Protein AF-A0A969LIZ8-F1 (afdb_monomer)

Structure (mmCIF, N/CA/C/O backbone):
data_AF-A0A969LIZ8-F1
#
_entry.id   AF-A0A969LIZ8-F1
#
loop_
_atom_site.group_PDB
_atom_site.id
_atom_site.type_symbol
_atom_site.label_atom_id
_atom_site.label_alt_id
_atom_site.label_comp_id
_atom_site.label_asym_id
_atom_site.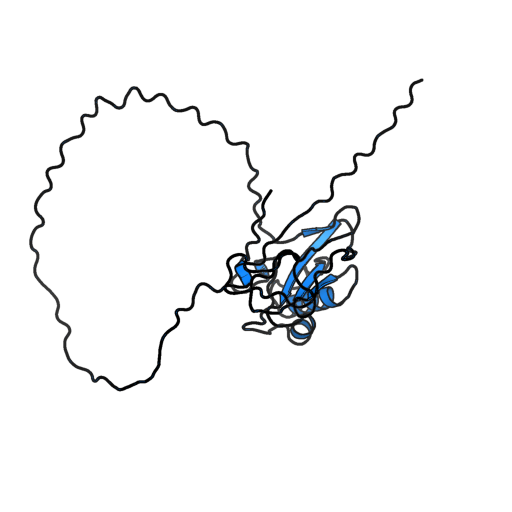label_entity_id
_atom_site.label_seq_id
_atom_site.pdbx_PDB_ins_code
_atom_site.Cartn_x
_atom_site.Cartn_y
_atom_site.Cartn_z
_atom_site.occupancy
_atom_site.B_iso_or_equiv
_atom_site.auth_seq_id
_atom_site.auth_comp_id
_atom_site.auth_asym_id
_atom_site.auth_atom_id
_atom_site.pdbx_PDB_model_num
ATOM 1 N N . MET A 1 1 ? -20.258 18.655 48.867 1.00 41.50 1 MET A N 1
ATOM 2 C CA . MET A 1 1 ? -19.844 17.473 48.078 1.00 41.50 1 MET A CA 1
ATOM 3 C C . MET A 1 1 ? -18.900 17.954 46.984 1.00 41.50 1 MET A C 1
ATOM 5 O O . MET A 1 1 ? -19.272 18.919 46.325 1.00 41.50 1 MET A O 1
ATOM 9 N N . PRO A 1 2 ? -17.702 17.374 46.812 1.00 38.78 2 PRO A N 1
ATOM 10 C CA . PRO A 1 2 ? -16.818 17.709 45.698 1.00 38.78 2 PRO A CA 1
ATOM 11 C C . PRO A 1 2 ? -17.231 16.950 44.425 1.00 38.78 2 PRO A C 1
ATOM 13 O O . PRO A 1 2 ? -17.500 15.752 44.476 1.00 38.78 2 PRO A O 1
ATOM 16 N N . PHE A 1 3 ? -17.259 17.635 43.280 1.00 41.50 3 PHE A N 1
ATOM 17 C CA . PHE A 1 3 ? -17.427 16.995 41.972 1.00 41.50 3 PHE A CA 1
ATOM 18 C C . PHE A 1 3 ? -16.062 16.556 41.431 1.00 41.50 3 PHE A C 1
ATOM 20 O O . PHE A 1 3 ? -15.243 17.398 41.066 1.00 41.50 3 PHE A O 1
ATOM 27 N N . PHE A 1 4 ? -15.835 15.247 41.312 1.00 43.19 4 PHE A N 1
ATOM 28 C CA . PHE A 1 4 ? -14.714 14.727 40.530 1.00 43.19 4 PHE A CA 1
ATOM 29 C C . PHE A 1 4 ? -15.042 14.815 39.036 1.00 43.19 4 PHE A C 1
ATOM 31 O O . PHE A 1 4 ? -15.846 14.039 38.519 1.00 43.19 4 PHE A O 1
ATOM 38 N N . LYS A 1 5 ? -14.386 15.732 38.315 1.00 48.03 5 LYS A N 1
ATOM 39 C CA . LYS A 1 5 ? -14.291 15.627 36.855 1.00 48.03 5 LYS A CA 1
ATOM 40 C C . LYS A 1 5 ? -13.370 14.451 36.527 1.00 48.03 5 LYS A C 1
ATOM 42 O O . LYS A 1 5 ? -12.166 14.552 36.740 1.00 48.03 5 LYS A O 1
ATOM 47 N N . ARG A 1 6 ? -13.909 13.365 35.962 1.00 42.59 6 ARG A N 1
ATOM 48 C CA . ARG A 1 6 ? -13.082 12.423 35.193 1.00 42.59 6 ARG A CA 1
ATOM 49 C C . ARG A 1 6 ? -12.512 13.187 33.998 1.00 42.59 6 ARG A C 1
ATOM 51 O O . ARG A 1 6 ? -13.261 13.537 33.089 1.00 42.59 6 ARG A O 1
ATOM 58 N N . GLN A 1 7 ? -11.206 13.436 33.993 1.00 46.97 7 GLN A N 1
ATOM 59 C CA . GLN A 1 7 ? -10.507 13.663 32.734 1.00 46.97 7 GLN A CA 1
ATOM 60 C C . GLN A 1 7 ? -10.596 12.357 31.941 1.00 46.97 7 GLN A C 1
ATOM 62 O O . GLN A 1 7 ? -10.259 11.296 32.464 1.00 46.97 7 GLN A O 1
ATOM 67 N N . ARG A 1 8 ? -11.071 12.419 30.695 1.00 48.59 8 ARG A N 1
ATOM 68 C CA . ARG A 1 8 ? -10.731 11.375 29.728 1.00 48.59 8 ARG A CA 1
ATOM 69 C C . ARG A 1 8 ? -9.255 11.581 29.405 1.00 48.59 8 ARG A C 1
ATOM 71 O O . ARG A 1 8 ? -8.909 12.638 28.883 1.00 48.59 8 ARG A O 1
ATOM 78 N N . GLN A 1 9 ? -8.405 10.608 29.725 1.00 41.91 9 GLN A N 1
ATOM 79 C CA . GLN A 1 9 ? -7.179 10.448 28.952 1.00 41.91 9 GLN A CA 1
ATOM 80 C C . GLN A 1 9 ? -7.628 10.122 27.529 1.00 41.91 9 GLN A C 1
ATOM 82 O O . GLN A 1 9 ? -8.311 9.124 27.313 1.00 41.91 9 GLN A O 1
ATOM 87 N N . ALA A 1 10 ? -7.329 11.014 26.590 1.00 41.72 10 ALA A N 1
ATOM 88 C CA . ALA A 1 10 ? -7.211 10.602 25.206 1.00 41.72 10 ALA A CA 1
ATOM 89 C C . ALA A 1 10 ? -5.886 9.842 25.115 1.00 41.72 10 ALA A C 1
ATOM 91 O O . ALA A 1 10 ? -4.861 10.360 25.569 1.00 41.72 10 ALA A O 1
ATOM 92 N N . ASN A 1 11 ? -5.914 8.624 24.582 1.00 38.53 11 ASN A N 1
ATOM 93 C CA . ASN A 1 11 ? -4.678 7.960 24.192 1.00 38.53 11 ASN A CA 1
ATOM 94 C C . ASN A 1 11 ? -4.020 8.800 23.079 1.00 38.53 11 ASN A C 1
ATOM 96 O O . ASN A 1 11 ? -4.747 9.382 22.264 1.00 38.53 11 ASN A O 1
ATOM 100 N N . PRO A 1 12 ? -2.681 8.915 23.041 1.00 40.81 12 PRO A N 1
ATOM 101 C CA . PRO A 1 12 ? -2.014 9.516 21.894 1.00 40.81 12 PRO A CA 1
ATOM 102 C C . PRO A 1 12 ? -2.322 8.694 20.628 1.00 40.81 12 PRO A C 1
ATOM 104 O O . PRO A 1 12 ? -2.543 7.484 20.742 1.00 40.81 12 PRO A O 1
ATOM 107 N N . PRO A 1 13 ? -2.333 9.311 19.432 1.00 45.56 13 PRO A N 1
ATOM 108 C CA . PRO A 1 13 ? -2.415 8.553 18.190 1.00 45.56 13 PRO A CA 1
ATOM 109 C C . PRO A 1 13 ? -1.237 7.574 18.114 1.00 45.56 13 PRO A C 1
ATOM 111 O O . PRO A 1 13 ? -0.094 7.942 18.398 1.00 45.56 13 PRO A O 1
ATOM 114 N N . GLN A 1 14 ? -1.520 6.325 17.748 1.00 48.97 14 GLN A N 1
ATOM 115 C CA . GLN A 1 14 ? -0.491 5.317 17.506 1.00 48.97 14 GLN A CA 1
ATOM 116 C C . GLN A 1 14 ? 0.153 5.595 16.146 1.00 48.97 14 GLN A C 1
ATOM 118 O O . GLN A 1 14 ? -0.295 5.100 15.117 1.00 48.97 14 GLN A O 1
ATOM 123 N N . LEU A 1 15 ? 1.187 6.435 16.152 1.00 40.25 15 LEU A N 1
ATOM 124 C CA . LEU A 1 15 ? 2.036 6.663 14.989 1.00 40.25 15 LEU A CA 1
ATOM 125 C C . LEU A 1 15 ? 2.930 5.437 14.782 1.00 40.25 15 LEU A C 1
ATOM 127 O O . LEU A 1 15 ? 3.736 5.108 15.651 1.00 40.25 15 LEU A O 1
ATOM 131 N N . GLN A 1 16 ? 2.800 4.787 13.628 1.00 48.66 16 GLN A N 1
ATOM 132 C CA . GLN A 1 16 ? 3.668 3.692 13.206 1.00 48.66 16 GLN A CA 1
ATOM 133 C C . GLN A 1 16 ? 4.276 4.053 11.850 1.00 48.66 16 GLN A C 1
ATOM 135 O O . GLN A 1 16 ? 3.555 4.285 10.882 1.00 48.66 16 GLN A O 1
ATOM 140 N N . SER A 1 17 ? 5.602 4.162 11.798 1.00 39.66 17 SER A N 1
ATOM 141 C CA . SER A 1 17 ? 6.351 4.524 10.595 1.00 39.66 17 SER A CA 1
ATOM 142 C C . SER A 1 17 ? 6.959 3.290 9.931 1.00 39.66 17 SER A C 1
ATOM 144 O O . SER A 1 17 ? 7.358 2.334 10.595 1.00 39.66 17 SER A O 1
ATOM 146 N N . PHE A 1 18 ? 7.051 3.322 8.603 1.00 45.47 18 PHE A N 1
ATOM 147 C CA . PHE A 1 18 ? 7.620 2.244 7.803 1.00 45.47 18 PHE A CA 1
ATOM 148 C C . PHE A 1 18 ? 8.635 2.821 6.824 1.00 45.47 18 PHE A C 1
ATOM 150 O O . PHE A 1 18 ? 8.398 3.863 6.216 1.00 45.47 18 PHE A O 1
ATOM 157 N N . ILE A 1 19 ? 9.759 2.127 6.674 1.00 45.09 19 ILE A N 1
ATOM 158 C CA . ILE A 1 19 ? 10.809 2.462 5.715 1.00 45.09 19 ILE A CA 1
ATOM 159 C C . ILE A 1 19 ? 10.718 1.449 4.569 1.00 45.09 19 ILE A C 1
ATOM 161 O O . ILE A 1 19 ? 10.842 0.248 4.804 1.00 45.09 19 ILE A O 1
ATOM 165 N N . LEU A 1 20 ? 10.484 1.924 3.342 1.00 48.59 20 LEU A N 1
ATOM 166 C CA . LEU A 1 20 ? 10.287 1.092 2.140 1.00 48.59 20 LEU A CA 1
ATOM 167 C C . LEU A 1 20 ? 11.612 0.685 1.453 1.00 48.59 20 LEU A C 1
ATOM 169 O O . LEU A 1 20 ? 11.621 0.158 0.346 1.00 48.59 20 LEU A O 1
ATOM 173 N N . GLU A 1 21 ? 12.755 0.913 2.092 1.00 43.31 21 GLU A N 1
ATOM 174 C CA . GLU A 1 21 ? 14.085 0.702 1.502 1.00 43.31 21 GLU A CA 1
ATOM 175 C C . GLU A 1 21 ? 14.447 -0.768 1.150 1.00 43.31 21 GLU A C 1
ATOM 177 O O . GLU A 1 21 ? 15.148 -0.954 0.150 1.00 43.31 21 GLU A O 1
ATOM 182 N N . PRO A 1 22 ? 13.950 -1.836 1.827 1.00 36.78 22 PRO A N 1
ATOM 183 C CA . PRO A 1 22 ? 14.270 -3.220 1.441 1.00 36.78 22 PRO A CA 1
ATOM 184 C C . PRO A 1 22 ? 13.676 -3.675 0.100 1.00 36.78 22 PRO A C 1
ATOM 186 O O . PRO A 1 22 ? 14.071 -4.722 -0.407 1.00 36.78 22 PRO A O 1
ATOM 189 N N . ILE A 1 23 ? 12.703 -2.941 -0.452 1.00 41.31 23 ILE A N 1
ATOM 190 C CA . ILE A 1 23 ? 11.984 -3.311 -1.687 1.00 41.31 23 ILE A CA 1
ATOM 191 C C . ILE A 1 23 ? 12.425 -2.504 -2.917 1.00 41.31 23 ILE A C 1
ATOM 193 O O . ILE A 1 23 ? 11.937 -2.756 -4.019 1.00 41.31 23 ILE A O 1
ATOM 197 N N . LEU A 1 24 ? 13.373 -1.568 -2.762 1.00 35.69 24 LEU A N 1
ATOM 198 C CA . LEU A 1 24 ? 13.846 -0.697 -3.848 1.00 35.69 24 LEU A CA 1
ATOM 199 C C . LEU A 1 24 ? 15.311 -0.925 -4.265 1.00 35.69 24 LEU A C 1
ATOM 201 O O . LEU A 1 24 ? 15.684 -0.519 -5.367 1.00 35.69 24 LEU A O 1
ATOM 205 N N . THR A 1 25 ? 16.125 -1.634 -3.470 1.00 35.22 25 THR A N 1
ATOM 206 C CA . THR A 1 25 ? 17.520 -1.965 -3.831 1.00 35.22 25 THR A CA 1
ATOM 207 C C . THR A 1 25 ? 17.823 -3.472 -3.789 1.00 35.22 25 THR A C 1
ATOM 209 O O . THR A 1 25 ? 18.227 -4.005 -2.754 1.00 35.22 25 THR A O 1
ATOM 212 N N . PRO A 1 26 ? 17.737 -4.194 -4.927 1.00 33.72 26 PRO A N 1
ATOM 213 C CA . PRO A 1 26 ? 18.375 -5.501 -5.060 1.00 33.72 26 PRO A CA 1
ATOM 214 C C . PRO A 1 26 ? 19.902 -5.318 -5.090 1.00 33.72 26 PRO A C 1
ATOM 216 O O . PRO A 1 26 ? 20.524 -5.255 -6.151 1.00 33.72 26 PRO A O 1
ATOM 219 N N . SER A 1 27 ? 20.512 -5.224 -3.906 1.00 41.03 27 SER A N 1
ATOM 220 C CA . SER A 1 27 ? 21.967 -5.172 -3.703 1.00 41.03 27 SER A CA 1
ATOM 221 C C . SER A 1 27 ? 22.596 -6.544 -3.988 1.00 41.03 27 SER A C 1
ATOM 223 O O . SER A 1 27 ? 23.066 -7.228 -3.082 1.00 41.03 27 SER A O 1
ATOM 225 N N . GLY A 1 28 ? 22.525 -6.987 -5.247 1.00 36.31 28 GLY A N 1
ATOM 226 C CA . GLY A 1 28 ? 22.715 -8.397 -5.596 1.00 36.31 28 GLY A CA 1
ATOM 227 C C . GLY A 1 28 ? 22.816 -8.727 -7.087 1.00 36.31 28 GLY A C 1
ATOM 228 O O . GLY A 1 28 ? 22.527 -9.858 -7.460 1.00 36.31 28 GLY A O 1
ATOM 229 N N . LEU A 1 29 ? 23.231 -7.789 -7.945 1.00 30.14 29 LEU A N 1
ATOM 230 C CA . LEU A 1 29 ? 23.641 -8.103 -9.320 1.00 30.14 29 LEU A CA 1
ATOM 231 C C . LEU A 1 29 ? 24.872 -7.277 -9.705 1.00 30.14 29 LEU A C 1
ATOM 233 O O . LEU A 1 29 ? 24.838 -6.049 -9.715 1.00 30.14 29 LEU A O 1
ATOM 237 N N . VAL A 1 30 ? 25.976 -7.978 -9.970 1.00 36.00 30 VAL A N 1
ATOM 238 C CA . VAL A 1 30 ? 27.242 -7.392 -10.425 1.00 36.00 30 VAL A CA 1
ATOM 239 C C . VAL A 1 30 ? 27.091 -6.941 -11.875 1.00 36.00 30 VAL A C 1
ATOM 241 O O . VAL A 1 30 ? 26.566 -7.686 -12.700 1.00 36.00 30 VAL A O 1
ATOM 244 N N . ASP A 1 31 ? 27.590 -5.745 -12.180 1.00 40.00 31 ASP A N 1
ATOM 245 C CA . ASP A 1 31 ? 27.681 -5.221 -13.544 1.00 40.00 31 ASP A CA 1
ATOM 246 C C . ASP A 1 31 ? 28.750 -6.015 -14.319 1.00 40.00 31 ASP A C 1
ATOM 248 O O . ASP A 1 31 ? 29.952 -5.765 -14.198 1.00 40.00 31 ASP A O 1
ATOM 252 N N . GLY A 1 32 ? 28.312 -7.066 -15.016 1.00 31.38 32 GLY A N 1
ATOM 253 C CA . GLY A 1 32 ? 29.158 -7.947 -15.819 1.00 31.38 32 GLY A CA 1
ATOM 254 C C . GLY A 1 32 ? 29.424 -7.331 -17.196 1.00 31.38 32 GLY A C 1
ATOM 255 O O . GLY A 1 32 ? 28.475 -7.181 -17.968 1.00 31.38 32 GLY A O 1
ATOM 256 N N . PRO A 1 33 ? 30.673 -6.959 -17.531 1.00 38.53 33 PRO A N 1
ATOM 257 C CA . PRO A 1 33 ? 30.951 -6.244 -18.766 1.00 38.53 33 PRO A CA 1
ATOM 258 C C . PRO A 1 33 ? 31.033 -7.175 -19.983 1.00 38.53 33 PRO A C 1
ATOM 260 O O . PRO A 1 33 ? 31.758 -8.163 -19.964 1.00 38.53 33 PRO A O 1
ATOM 263 N N . ASP A 1 34 ? 30.389 -6.737 -21.066 1.00 42.22 34 ASP A N 1
ATOM 264 C CA . ASP A 1 34 ? 30.788 -6.976 -22.461 1.00 42.22 34 ASP A CA 1
ATOM 265 C C . ASP A 1 34 ? 30.972 -8.450 -22.894 1.00 42.22 34 ASP A C 1
ATOM 267 O O . ASP A 1 34 ? 32.093 -8.942 -23.026 1.00 42.22 34 ASP A O 1
ATOM 271 N N . ASP A 1 35 ? 29.866 -9.122 -23.253 1.00 42.12 35 ASP A N 1
ATOM 272 C CA . ASP A 1 35 ? 29.846 -10.402 -24.002 1.00 42.12 35 ASP A CA 1
ATOM 273 C C . ASP A 1 35 ? 30.326 -10.243 -25.473 1.00 42.12 35 ASP A C 1
ATOM 275 O O . ASP A 1 35 ? 29.767 -10.790 -26.431 1.00 42.12 35 ASP A O 1
ATOM 279 N N . GLY A 1 36 ? 31.405 -9.486 -25.678 1.00 39.19 36 GLY A N 1
ATOM 280 C CA . GLY A 1 36 ? 32.162 -9.385 -26.922 1.00 39.19 36 GLY A CA 1
ATOM 281 C C . GLY A 1 36 ? 33.048 -10.613 -27.137 1.00 39.19 36 GLY A C 1
ATOM 282 O O . GLY A 1 36 ? 34.271 -10.497 -27.145 1.00 39.19 36 GLY A O 1
ATOM 283 N N . ALA A 1 37 ? 32.439 -11.791 -27.285 1.00 46.81 37 ALA A N 1
ATOM 284 C CA . ALA A 1 37 ? 33.139 -13.075 -27.347 1.00 46.81 37 ALA A CA 1
ATOM 285 C C . ALA A 1 37 ? 34.140 -13.200 -28.518 1.00 46.81 37 ALA A C 1
ATOM 287 O O . ALA A 1 37 ? 33.805 -12.921 -29.675 1.00 46.81 37 ALA A O 1
ATOM 288 N N . PRO A 1 38 ? 35.337 -13.743 -28.235 1.00 39.22 38 PRO A N 1
ATOM 289 C CA . PRO A 1 38 ? 35.980 -14.700 -29.132 1.00 39.22 38 PRO A CA 1
ATOM 290 C C . PRO A 1 38 ? 36.335 -16.018 -28.418 1.00 39.22 38 PRO A C 1
ATOM 292 O O . PRO A 1 38 ? 36.562 -16.051 -27.208 1.00 39.22 38 PRO A O 1
ATOM 295 N N . ASP A 1 39 ? 36.414 -17.104 -29.187 1.00 44.72 39 ASP A N 1
ATOM 296 C CA . ASP A 1 39 ? 36.719 -18.450 -28.691 1.00 44.72 39 ASP A CA 1
ATOM 297 C C . ASP A 1 39 ? 38.107 -18.571 -28.029 1.00 44.72 39 ASP A C 1
ATOM 299 O O . ASP A 1 39 ? 39.085 -17.963 -28.473 1.00 44.72 39 ASP A O 1
ATOM 303 N N . LEU A 1 40 ? 38.215 -19.460 -27.033 1.00 38.94 40 LEU A N 1
ATOM 304 C CA . LEU A 1 40 ? 39.481 -20.066 -26.609 1.00 38.94 40 LEU A CA 1
ATOM 305 C C . LEU A 1 40 ? 39.316 -21.589 -26.480 1.00 38.94 40 LEU A C 1
ATOM 307 O O . LEU A 1 40 ? 38.466 -22.078 -25.737 1.00 38.94 40 LEU A O 1
ATOM 311 N N . ASP A 1 41 ? 40.134 -22.320 -27.238 1.00 33.59 41 ASP A N 1
ATOM 312 C CA . ASP A 1 41 ? 40.083 -23.777 -27.395 1.00 33.59 41 ASP A CA 1
ATOM 313 C C . ASP A 1 41 ? 40.513 -24.578 -26.150 1.00 33.59 41 ASP A C 1
ATOM 315 O O . ASP A 1 41 ? 41.245 -24.106 -25.278 1.00 33.59 41 ASP A O 1
ATOM 319 N N . LEU A 1 42 ? 40.120 -25.858 -26.121 1.00 43.06 42 LEU A N 1
ATOM 320 C CA . LEU A 1 42 ? 40.572 -26.830 -25.123 1.00 43.06 42 LEU A CA 1
ATOM 321 C C . LEU A 1 42 ? 42.079 -27.122 -25.230 1.00 43.06 42 LEU A C 1
ATOM 323 O O . LEU A 1 42 ? 42.555 -27.559 -26.280 1.00 43.06 42 LEU A O 1
ATOM 327 N N . ALA A 1 43 ? 42.778 -27.096 -24.092 1.00 32.41 43 ALA A N 1
ATOM 328 C CA . ALA A 1 43 ? 43.982 -27.899 -23.871 1.00 32.41 43 ALA A CA 1
ATOM 329 C C . ALA A 1 43 ? 44.185 -28.252 -22.381 1.00 32.41 43 ALA A C 1
ATOM 331 O O . ALA A 1 43 ? 43.958 -27.415 -21.515 1.00 32.41 43 ALA A O 1
ATOM 332 N N . ALA A 1 44 ? 44.596 -29.506 -22.145 1.00 35.97 44 ALA A N 1
ATOM 333 C CA . ALA A 1 44 ? 45.519 -30.037 -21.121 1.00 35.97 44 ALA A CA 1
ATOM 334 C C . ALA A 1 44 ? 45.919 -29.164 -19.895 1.00 35.97 44 ALA A C 1
ATOM 336 O O . ALA A 1 44 ? 46.281 -28.003 -20.042 1.00 35.97 44 ALA A O 1
ATOM 337 N N . ASP A 1 45 ? 46.035 -29.691 -18.667 1.00 37.34 45 ASP A N 1
ATOM 338 C CA . ASP A 1 45 ? 45.938 -31.084 -18.183 1.00 37.34 45 ASP A CA 1
ATOM 339 C C . ASP A 1 45 ? 45.490 -31.129 -16.707 1.00 37.34 45 ASP A C 1
ATOM 341 O O . ASP A 1 45 ? 45.704 -30.183 -15.949 1.00 37.34 45 ASP A O 1
ATOM 345 N N . ILE A 1 46 ? 44.924 -32.262 -16.271 1.00 44.00 46 ILE A N 1
ATOM 346 C CA . ILE A 1 46 ? 44.668 -32.551 -14.848 1.00 44.00 46 ILE A CA 1
ATOM 347 C C . ILE A 1 46 ? 45.862 -33.324 -14.277 1.00 44.00 46 ILE A C 1
ATOM 349 O O . ILE A 1 46 ? 46.086 -34.470 -14.665 1.00 44.00 46 ILE A O 1
ATOM 353 N N . VAL A 1 47 ? 46.581 -32.739 -13.311 1.00 33.81 47 VAL A N 1
ATOM 354 C CA . VAL A 1 47 ? 47.624 -33.436 -12.536 1.00 33.81 47 VAL A CA 1
ATOM 355 C C . VAL A 1 47 ? 47.521 -33.104 -11.043 1.00 33.81 47 VAL A C 1
ATOM 357 O O . VAL A 1 47 ? 47.614 -31.950 -10.638 1.00 33.81 47 VAL A O 1
ATOM 360 N N . LEU A 1 48 ? 47.365 -34.158 -10.242 1.00 42.53 48 LEU A N 1
ATOM 361 C CA . LEU A 1 48 ? 47.561 -34.258 -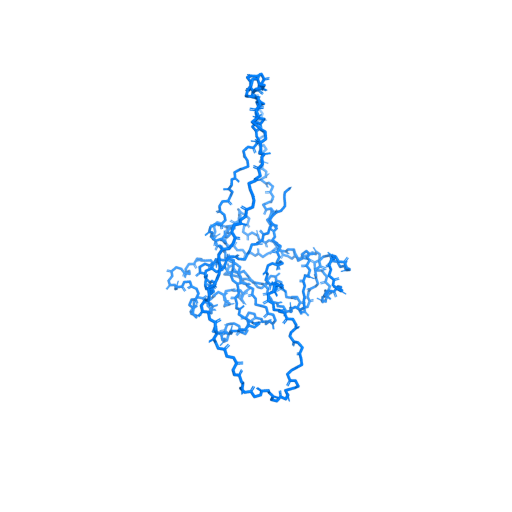8.790 1.00 42.53 48 LEU A CA 1
ATOM 362 C C . LEU A 1 48 ? 48.015 -35.707 -8.499 1.00 42.53 48 LEU A C 1
ATOM 364 O O . LEU A 1 48 ? 47.701 -36.584 -9.313 1.00 42.53 48 LEU A O 1
ATOM 368 N N . PRO A 1 49 ? 48.596 -36.023 -7.326 1.00 48.91 49 PRO A N 1
ATOM 369 C CA . PRO A 1 49 ? 49.260 -35.162 -6.338 1.00 48.91 49 PRO A CA 1
ATOM 370 C C . PRO A 1 49 ? 50.798 -35.253 -6.600 1.00 48.91 49 PRO A C 1
ATOM 372 O O . PRO A 1 49 ? 51.152 -35.228 -7.775 1.00 48.91 49 PRO A O 1
ATOM 375 N N . GLU A 1 50 ? 51.799 -35.289 -5.707 1.00 43.56 50 GLU A N 1
ATOM 376 C CA . GLU A 1 50 ? 51.957 -35.326 -4.238 1.00 43.56 50 GLU A CA 1
ATOM 377 C C . GLU A 1 50 ? 53.230 -34.541 -3.857 1.00 43.56 50 GLU A C 1
ATOM 379 O O . GLU A 1 50 ? 54.256 -34.743 -4.498 1.00 43.56 50 GLU A O 1
ATOM 384 N N . ASP A 1 51 ? 53.195 -33.720 -2.796 1.00 41.44 51 ASP A N 1
ATOM 385 C CA . ASP A 1 51 ? 54.334 -33.559 -1.870 1.00 41.44 51 ASP A CA 1
ATOM 386 C C . ASP A 1 51 ? 53.882 -32.942 -0.530 1.00 41.44 51 ASP A C 1
ATOM 388 O O . ASP A 1 51 ? 52.862 -32.249 -0.474 1.00 41.44 51 ASP A O 1
ATOM 392 N N . SER A 1 52 ? 54.596 -33.225 0.567 1.00 50.25 52 SER A N 1
ATOM 393 C CA . SER A 1 52 ? 54.151 -32.898 1.937 1.00 50.25 52 SER A CA 1
ATOM 394 C C . SER A 1 52 ? 55.299 -32.427 2.840 1.00 50.25 52 SER A C 1
ATOM 396 O O . SER A 1 52 ? 55.819 -33.200 3.648 1.00 50.25 52 SER A O 1
ATOM 398 N N . GLU A 1 53 ? 55.647 -31.139 2.772 1.00 47.56 53 GLU A N 1
ATOM 399 C CA . GLU A 1 53 ? 56.704 -30.545 3.604 1.00 47.56 53 GLU A CA 1
ATOM 400 C C . GLU A 1 53 ? 56.169 -29.646 4.738 1.00 47.56 53 GLU A C 1
ATOM 402 O O . GLU A 1 53 ? 55.739 -28.514 4.537 1.00 47.56 53 GLU A O 1
ATOM 407 N N . LEU A 1 54 ? 56.219 -30.218 5.946 1.00 44.25 54 LEU A N 1
ATOM 408 C CA . LEU A 1 54 ? 56.507 -29.612 7.257 1.00 44.25 54 LEU A CA 1
ATOM 409 C C . LEU A 1 54 ? 56.416 -28.073 7.395 1.00 44.25 54 LEU A C 1
ATOM 411 O O . LEU A 1 54 ? 57.291 -27.332 6.948 1.00 44.25 54 LEU A O 1
ATOM 415 N N . LEU A 1 55 ? 55.448 -27.612 8.196 1.00 51.53 55 LEU A N 1
ATOM 416 C CA . LEU A 1 55 ? 55.504 -26.291 8.836 1.00 51.53 55 LEU A CA 1
ATOM 417 C C . LEU A 1 55 ? 56.473 -26.319 10.040 1.00 51.53 55 LEU A C 1
ATOM 419 O O . LEU A 1 55 ? 56.526 -27.336 10.733 1.00 51.53 55 LEU A O 1
ATOM 423 N N . PRO A 1 56 ? 57.212 -25.229 10.325 1.00 48.66 56 PRO A N 1
ATOM 424 C CA . PRO A 1 56 ? 58.033 -25.117 11.530 1.00 48.66 56 PRO A CA 1
ATOM 425 C C . PRO A 1 56 ? 57.184 -24.808 12.773 1.00 48.66 56 PRO A C 1
ATOM 427 O O . PRO A 1 56 ? 56.209 -24.059 12.694 1.00 48.66 56 PRO A O 1
ATOM 430 N N . ASP A 1 57 ? 57.595 -25.336 13.927 1.00 44.31 57 ASP A N 1
ATOM 431 C CA . ASP A 1 57 ? 56.936 -25.085 15.212 1.00 44.31 57 ASP A CA 1
ATOM 432 C C . ASP A 1 57 ? 56.984 -23.595 15.603 1.00 44.31 57 ASP A C 1
ATOM 434 O O . ASP A 1 57 ? 58.038 -22.953 15.551 1.00 44.31 57 ASP A O 1
ATOM 438 N N . LEU A 1 58 ? 55.842 -23.047 16.033 1.00 42.88 58 LEU A N 1
ATOM 439 C CA . LEU A 1 58 ? 55.767 -21.728 16.662 1.00 42.88 58 LEU A CA 1
ATOM 440 C C . LEU A 1 58 ? 55.820 -21.879 18.183 1.00 42.88 58 LEU A C 1
ATOM 442 O O . LEU A 1 58 ? 54.894 -22.405 18.798 1.00 42.88 58 LEU A O 1
ATOM 446 N N . ASP A 1 59 ? 56.904 -21.383 18.771 1.00 43.62 59 ASP A N 1
ATOM 447 C CA . ASP A 1 59 ? 57.159 -21.392 20.210 1.00 43.62 59 ASP A CA 1
ATOM 448 C C . ASP A 1 59 ? 56.286 -20.326 20.904 1.00 43.62 59 ASP A C 1
ATOM 450 O O . ASP A 1 59 ? 56.624 -19.138 20.940 1.00 43.62 59 ASP A O 1
ATOM 454 N N . ILE A 1 60 ? 55.099 -20.732 21.369 1.00 55.06 60 ILE A N 1
ATOM 455 C CA . ILE A 1 60 ? 54.170 -19.867 22.108 1.00 55.06 60 ILE A CA 1
ATOM 456 C C . ILE A 1 60 ? 54.573 -19.897 23.590 1.00 55.06 60 ILE A C 1
ATOM 458 O O . ILE A 1 60 ? 54.475 -20.960 24.205 1.00 55.06 60 ILE A O 1
ATOM 462 N N . PRO A 1 61 ? 54.981 -18.768 24.201 1.00 47.06 61 PRO A N 1
ATOM 463 C CA . PRO A 1 61 ? 55.262 -18.740 25.631 1.00 47.06 61 PRO A CA 1
ATOM 464 C C . PRO A 1 61 ? 53.974 -18.991 26.424 1.00 47.06 61 PRO A C 1
ATOM 466 O O . PRO A 1 61 ? 52.955 -18.344 26.172 1.00 47.06 61 PRO A O 1
ATOM 469 N N . GLU A 1 62 ? 54.027 -19.908 27.394 1.00 53.81 62 GLU A N 1
ATOM 470 C CA . GLU A 1 62 ? 52.915 -20.155 28.317 1.00 53.81 62 GLU A CA 1
ATOM 471 C C . GLU A 1 62 ? 52.522 -18.850 29.027 1.00 53.81 62 GLU A C 1
ATOM 473 O O . GLU A 1 62 ? 53.366 -18.143 29.586 1.00 53.81 62 GLU A O 1
ATOM 478 N N . ALA A 1 63 ? 51.232 -18.514 28.983 1.00 52.31 63 ALA A N 1
ATOM 479 C CA . ALA A 1 63 ? 50.699 -17.378 29.716 1.00 52.31 63 ALA A CA 1
ATOM 480 C C . ALA A 1 63 ? 50.633 -17.728 31.209 1.00 52.31 63 ALA A C 1
ATOM 482 O O . ALA A 1 63 ? 50.052 -18.742 31.588 1.00 52.31 63 ALA A O 1
ATOM 483 N N . ASP A 1 64 ? 51.229 -16.884 32.047 1.00 47.69 64 ASP A N 1
ATOM 484 C CA . ASP A 1 64 ? 51.279 -17.073 33.497 1.00 47.69 64 ASP A CA 1
ATOM 485 C C . ASP A 1 64 ? 49.863 -16.919 34.093 1.00 47.69 64 ASP A C 1
ATOM 487 O O . ASP A 1 64 ? 49.339 -15.806 34.190 1.00 47.69 64 ASP A O 1
ATOM 491 N N . GLU A 1 65 ? 49.206 -18.033 34.447 1.00 54.78 65 GLU A N 1
ATOM 492 C CA . GLU A 1 65 ? 47.786 -18.051 34.858 1.00 54.78 65 GLU A CA 1
ATOM 493 C C . GLU A 1 65 ? 47.507 -17.308 36.184 1.00 54.78 65 GLU A C 1
ATOM 495 O O . GLU A 1 65 ? 46.353 -17.091 36.556 1.00 54.78 65 GLU A O 1
ATOM 500 N N . ALA A 1 66 ? 48.548 -16.853 36.888 1.00 52.56 66 ALA A N 1
ATOM 501 C CA . ALA A 1 66 ? 48.484 -16.230 38.211 1.00 52.56 66 ALA A CA 1
ATOM 502 C C . ALA A 1 66 ? 47.898 -14.795 38.264 1.00 52.56 66 ALA A C 1
ATOM 504 O O . ALA A 1 66 ? 48.031 -14.127 39.290 1.00 52.56 66 ALA A O 1
ATOM 505 N N . LEU A 1 67 ? 47.274 -14.289 37.190 1.00 50.72 67 LEU A N 1
ATOM 506 C CA . LEU A 1 67 ? 46.777 -12.901 37.086 1.00 50.72 67 LEU A CA 1
ATOM 507 C C . LEU A 1 67 ? 45.275 -12.766 36.751 1.00 50.72 67 LEU A C 1
ATOM 509 O O . LEU A 1 67 ? 44.834 -11.685 36.362 1.00 50.72 67 LEU A O 1
ATOM 513 N N . LEU A 1 68 ? 44.479 -13.832 36.905 1.00 51.59 68 LEU A N 1
ATOM 514 C CA . LEU A 1 68 ? 43.046 -13.838 36.551 1.00 51.59 68 LEU A CA 1
ATOM 515 C C . LEU A 1 68 ? 42.058 -13.822 37.739 1.00 51.59 68 LEU A C 1
ATOM 517 O O . LEU A 1 68 ? 40.856 -13.728 37.501 1.00 51.59 68 LEU A O 1
ATOM 521 N N . GLU A 1 69 ? 42.511 -13.884 38.998 1.00 52.62 69 GLU A N 1
ATOM 522 C CA . GLU A 1 69 ? 41.601 -14.017 40.159 1.00 52.62 69 GLU A CA 1
ATOM 523 C C . GLU A 1 69 ? 40.886 -12.714 40.592 1.00 52.62 69 GLU A C 1
ATOM 525 O O . GLU A 1 69 ? 39.799 -12.794 41.160 1.00 52.62 69 GLU A O 1
ATOM 530 N N . ASP A 1 70 ? 41.432 -11.527 40.293 1.00 47.97 70 ASP A N 1
ATOM 531 C CA . ASP A 1 70 ? 40.959 -10.225 40.824 1.00 47.97 70 ASP A CA 1
ATOM 532 C C . ASP A 1 70 ? 40.140 -9.367 39.821 1.00 47.97 70 ASP A C 1
ATOM 534 O O . ASP A 1 70 ? 40.079 -8.138 39.925 1.00 47.97 70 ASP A O 1
ATOM 538 N N . ILE A 1 71 ? 39.475 -9.982 38.835 1.00 49.03 71 ILE A N 1
ATOM 539 C CA . ILE A 1 71 ? 38.481 -9.274 38.003 1.00 49.03 71 ILE A CA 1
ATOM 540 C C . ILE A 1 71 ? 37.109 -9.375 38.681 1.00 49.03 71 ILE A C 1
ATOM 542 O O . ILE A 1 71 ? 36.378 -10.346 38.478 1.00 49.03 71 ILE A O 1
ATOM 546 N N . GLU A 1 72 ? 36.730 -8.358 39.468 1.00 54.94 72 GLU A N 1
ATOM 547 C CA . GLU A 1 72 ? 35.351 -8.269 39.967 1.00 54.94 72 GLU A CA 1
ATOM 548 C C . GLU A 1 72 ? 34.364 -8.263 38.782 1.00 54.94 72 GLU A C 1
ATOM 550 O O . GLU A 1 72 ? 34.552 -7.503 37.822 1.00 54.94 72 GLU A O 1
ATOM 555 N N . PRO A 1 73 ? 33.298 -9.086 38.819 1.00 51.88 73 PRO A N 1
ATOM 556 C CA . PRO A 1 73 ? 32.334 -9.137 37.735 1.00 51.88 73 PRO A CA 1
ATOM 557 C C . PRO A 1 73 ? 31.597 -7.802 37.661 1.00 51.88 73 PRO A C 1
ATOM 559 O O . PRO A 1 73 ? 30.810 -7.469 38.550 1.00 51.88 73 PRO A O 1
ATOM 562 N N . LEU A 1 74 ? 31.827 -7.053 36.576 1.00 37.72 74 LEU A N 1
ATOM 563 C CA . LEU A 1 74 ? 31.053 -5.857 36.253 1.00 37.72 74 LEU A CA 1
ATOM 564 C C . LEU A 1 74 ? 29.566 -6.198 36.358 1.00 37.72 74 LEU A C 1
ATOM 566 O O . LEU A 1 74 ? 29.045 -6.985 35.567 1.00 37.72 74 LEU A O 1
ATOM 570 N N . THR A 1 75 ? 28.887 -5.602 37.339 1.00 45.84 75 THR A N 1
ATOM 571 C CA . THR A 1 75 ? 27.441 -5.735 37.497 1.00 45.84 75 THR A CA 1
ATOM 572 C C . THR A 1 75 ? 26.783 -5.087 36.293 1.00 45.84 75 THR A C 1
ATOM 574 O O . THR A 1 75 ? 26.596 -3.869 36.267 1.00 45.84 75 THR A O 1
ATOM 577 N N . TYR A 1 76 ? 26.500 -5.912 35.284 1.00 41.03 76 TYR A N 1
ATOM 578 C CA . TYR A 1 76 ? 25.864 -5.522 34.036 1.00 41.03 76 TYR A CA 1
ATOM 579 C C . TYR A 1 76 ? 24.612 -4.719 34.376 1.00 41.03 76 TYR A C 1
ATOM 581 O O . TYR A 1 76 ? 23.668 -5.241 34.977 1.00 41.03 76 TYR A O 1
ATOM 589 N N . PHE A 1 77 ? 24.649 -3.420 34.069 1.00 49.28 77 PHE A N 1
ATOM 590 C CA . PHE A 1 77 ? 23.490 -2.556 34.216 1.00 49.28 77 PHE A CA 1
ATOM 591 C C . PHE A 1 77 ? 22.400 -3.174 33.359 1.00 49.28 77 PHE A C 1
ATOM 593 O O . PHE A 1 77 ? 22.563 -3.245 32.145 1.00 49.28 77 PHE A O 1
ATOM 600 N N . ALA A 1 78 ? 21.335 -3.662 33.997 1.00 52.31 78 ALA A N 1
ATOM 601 C CA . ALA A 1 78 ? 20.228 -4.267 33.284 1.00 52.31 78 ALA A CA 1
ATOM 602 C C . ALA A 1 78 ? 19.691 -3.235 32.291 1.00 52.31 78 ALA A C 1
ATOM 604 O O . ALA A 1 78 ? 19.091 -2.233 32.694 1.00 52.31 78 ALA A O 1
ATOM 605 N N . GLU A 1 79 ? 19.966 -3.467 31.008 1.00 55.47 79 GLU A N 1
ATOM 606 C CA . GLU A 1 79 ? 19.398 -2.684 29.925 1.00 55.47 79 GLU A CA 1
ATOM 607 C C . GLU A 1 79 ? 17.877 -2.674 30.128 1.00 55.47 79 GLU A C 1
ATOM 609 O O . GLU A 1 79 ? 17.304 -3.717 30.474 1.00 55.47 79 GLU A O 1
ATOM 614 N N . PRO A 1 80 ? 17.209 -1.509 30.017 1.00 49.50 80 PRO A N 1
ATOM 615 C CA . PRO A 1 80 ? 15.765 -1.460 30.177 1.00 49.50 80 PRO A CA 1
ATOM 616 C C . PRO A 1 80 ? 15.179 -2.440 29.169 1.00 4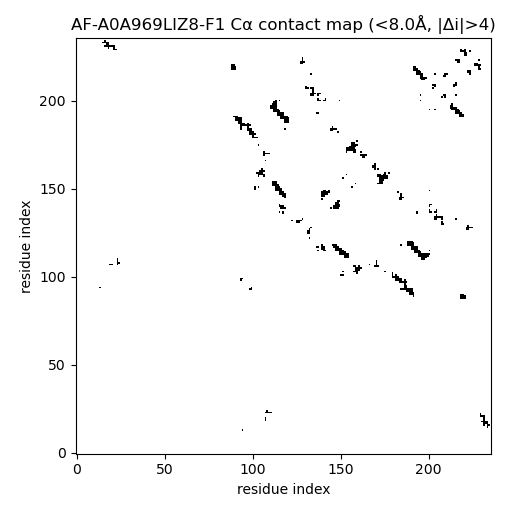9.50 80 PRO A C 1
ATOM 618 O O . PRO A 1 80 ? 15.489 -2.333 27.986 1.00 49.50 80 PRO A O 1
ATOM 621 N N . ALA A 1 81 ? 14.405 -3.417 29.648 1.00 45.47 81 ALA A N 1
ATOM 622 C CA . ALA A 1 81 ? 13.948 -4.528 28.828 1.00 45.47 81 ALA A CA 1
ATOM 623 C C . ALA A 1 81 ? 13.096 -4.002 27.667 1.00 45.47 81 ALA A C 1
ATOM 625 O O . ALA A 1 81 ? 11.899 -3.757 27.816 1.00 45.47 81 ALA A O 1
ATOM 626 N N . VAL A 1 82 ? 13.742 -3.806 26.517 1.00 41.31 82 VAL A N 1
ATOM 627 C CA . VAL A 1 82 ? 13.078 -3.551 25.249 1.00 41.31 82 VAL A CA 1
ATOM 628 C C . VAL A 1 82 ? 12.336 -4.838 24.943 1.00 41.31 82 VAL A C 1
ATOM 630 O O . VAL A 1 82 ? 12.965 -5.864 24.676 1.00 41.31 82 VAL A O 1
ATOM 633 N N . GLU A 1 83 ? 11.009 -4.805 25.047 1.00 40.56 83 GLU A N 1
ATOM 634 C CA . GLU A 1 83 ? 10.182 -5.917 24.596 1.00 40.56 83 GLU A CA 1
ATOM 635 C C . GLU A 1 83 ? 10.546 -6.181 23.134 1.00 40.56 83 GLU A C 1
ATOM 637 O O . GLU A 1 83 ? 10.390 -5.311 22.273 1.00 40.56 83 GLU A O 1
ATOM 642 N N . GLN A 1 84 ? 11.107 -7.361 22.864 1.00 35.50 84 GLN A N 1
ATOM 643 C CA . GLN A 1 84 ? 11.410 -7.776 21.504 1.00 35.50 84 GLN A CA 1
ATOM 644 C C . GLN A 1 84 ? 10.073 -8.039 20.819 1.00 35.50 84 GLN A C 1
ATOM 646 O O . GLN A 1 84 ? 9.481 -9.105 20.970 1.00 35.50 84 GLN A O 1
ATOM 651 N N . ILE A 1 85 ? 9.570 -7.022 20.121 1.00 36.62 85 ILE A N 1
ATOM 652 C CA . ILE A 1 85 ? 8.369 -7.136 19.303 1.00 36.62 85 ILE A CA 1
ATOM 653 C C . ILE A 1 85 ? 8.707 -8.101 18.165 1.00 36.62 85 ILE A C 1
ATOM 655 O O . ILE A 1 85 ? 9.366 -7.733 17.193 1.00 36.62 85 ILE A O 1
ATOM 659 N N . GLU A 1 86 ? 8.284 -9.355 18.303 1.00 34.91 86 GLU A N 1
ATOM 660 C CA . GLU A 1 86 ? 8.370 -10.350 17.240 1.00 34.91 86 GLU A CA 1
ATOM 661 C C . GLU A 1 86 ? 7.373 -9.983 16.131 1.00 34.91 86 GLU A C 1
ATOM 663 O O . GLU A 1 86 ? 6.194 -10.342 16.180 1.00 34.91 86 GLU A O 1
ATOM 668 N N . TYR A 1 87 ? 7.846 -9.241 15.124 1.00 43.12 87 TYR A N 1
ATOM 669 C CA . TYR A 1 87 ? 7.082 -8.855 13.932 1.00 43.12 87 TYR A CA 1
ATOM 670 C C . TYR A 1 87 ? 6.788 -10.078 13.043 1.00 43.12 87 TYR A C 1
ATOM 672 O O . TYR A 1 87 ? 7.386 -10.266 11.992 1.00 43.12 87 TYR A O 1
ATOM 680 N N . THR A 1 88 ? 5.868 -10.930 13.490 1.00 49.31 88 THR A N 1
ATOM 681 C CA . THR A 1 88 ? 5.589 -12.262 12.922 1.00 49.31 88 THR A CA 1
ATOM 682 C C . THR A 1 88 ? 4.455 -12.297 11.901 1.00 49.31 88 THR A C 1
ATOM 684 O O . THR A 1 88 ? 4.261 -13.321 11.256 1.00 49.31 88 THR A O 1
ATOM 687 N N . SER A 1 89 ? 3.695 -11.208 11.748 1.00 64.38 89 SER A N 1
ATOM 688 C CA . SER A 1 89 ? 2.501 -11.178 10.891 1.00 64.38 89 SER A CA 1
ATOM 689 C C . SER A 1 89 ? 2.520 -10.115 9.796 1.00 64.38 89 SER A C 1
ATOM 691 O O . SER A 1 89 ? 1.934 -10.339 8.746 1.00 64.38 89 SER A O 1
ATOM 693 N N . GLY A 1 90 ? 3.120 -8.941 10.028 1.00 79.06 90 GLY A N 1
ATOM 694 C CA . GLY A 1 90 ? 2.944 -7.791 9.129 1.00 79.06 90 GLY A CA 1
ATOM 695 C C . GLY A 1 90 ? 1.489 -7.308 9.019 1.00 79.06 90 GLY A C 1
ATOM 696 O O . GLY A 1 90 ? 1.110 -6.701 8.017 1.00 79.06 90 GLY A O 1
ATOM 697 N N . VAL A 1 91 ? 0.671 -7.608 10.032 1.00 87.12 91 VAL A N 1
ATOM 698 C CA . VAL A 1 91 ? -0.748 -7.246 10.124 1.00 87.12 91 VAL A CA 1
ATOM 699 C C . VAL A 1 91 ? -0.931 -6.097 11.109 1.00 87.12 91 VAL A C 1
ATOM 701 O O . VAL A 1 91 ? -0.390 -6.118 12.216 1.00 87.12 91 VAL A O 1
ATOM 704 N N . PHE A 1 92 ? -1.753 -5.125 10.728 1.00 88.38 92 PHE A N 1
ATOM 705 C CA . PHE A 1 92 ? -2.058 -3.933 11.515 1.00 88.38 92 PHE A CA 1
ATOM 706 C C . PHE A 1 92 ? -3.500 -3.984 12.025 1.00 88.38 92 PHE A C 1
ATOM 708 O O . PHE A 1 92 ? -4.341 -4.675 11.455 1.00 88.38 92 PHE A O 1
ATOM 715 N N . THR A 1 93 ? -3.798 -3.279 13.118 1.00 89.88 93 THR A N 1
ATOM 716 C CA . THR A 1 93 ? -5.142 -3.238 13.725 1.00 89.88 93 THR A CA 1
ATOM 717 C C . THR A 1 93 ? -5.638 -1.797 13.766 1.00 89.88 93 THR A C 1
ATOM 719 O O . THR A 1 93 ? -4.912 -0.907 14.203 1.00 89.88 93 THR A O 1
ATOM 722 N N . VAL A 1 94 ? -6.866 -1.550 13.308 1.00 89.81 94 VAL A N 1
ATOM 723 C CA . VAL A 1 94 ? -7.441 -0.198 13.237 1.00 89.81 94 VAL A CA 1
ATOM 724 C C . VAL A 1 94 ? -7.815 0.301 14.638 1.00 89.81 94 VAL A C 1
ATOM 726 O O . VAL A 1 94 ? -8.515 -0.384 15.384 1.00 89.81 94 VAL A O 1
ATOM 729 N N . GLY A 1 95 ? -7.402 1.522 14.991 1.00 83.81 95 GLY A N 1
ATOM 730 C CA . GLY A 1 95 ? -7.686 2.129 16.298 1.00 83.81 95 GLY A CA 1
ATOM 731 C C . GLY A 1 95 ? -9.165 2.471 16.558 1.00 83.81 95 GLY A C 1
ATOM 732 O O . GLY A 1 95 ? -10.022 2.386 15.676 1.00 83.81 95 GLY A O 1
ATOM 733 N N . GLU A 1 96 ? -9.474 2.920 17.784 1.00 89.12 96 GLU A N 1
ATOM 734 C CA . GLU A 1 96 ? -10.837 3.270 18.257 1.00 89.12 96 GLU A CA 1
ATOM 735 C C . GLU A 1 96 ? -11.581 4.311 17.387 1.00 89.12 96 GLU A C 1
ATOM 737 O O . GLU A 1 96 ? -12.803 4.427 17.453 1.00 89.12 96 GLU A O 1
ATOM 742 N N . THR A 1 97 ? -10.855 5.093 16.584 1.00 90.88 97 THR A N 1
ATOM 743 C CA . THR A 1 97 ? -11.400 6.139 15.704 1.00 90.88 97 THR A CA 1
ATOM 744 C C . THR A 1 97 ? -11.901 5.623 14.357 1.00 90.88 97 THR A C 1
ATOM 746 O O . THR A 1 97 ? -12.637 6.344 13.686 1.00 90.88 97 THR A O 1
ATOM 749 N N . GLY A 1 98 ? -11.475 4.428 13.929 1.00 89.88 98 GLY A N 1
ATOM 750 C CA . GLY A 1 98 ? -11.657 3.968 12.549 1.00 89.88 98 GLY A CA 1
ATOM 751 C C . GLY A 1 98 ? -10.835 4.750 11.511 1.00 89.88 98 GLY A C 1
ATOM 752 O O . GLY A 1 98 ? -11.113 4.645 10.322 1.00 89.88 98 GLY A O 1
ATOM 753 N N . GLN A 1 99 ? -9.863 5.567 11.931 1.00 91.81 99 GLN A N 1
ATOM 754 C CA . GLN A 1 99 ? -9.067 6.421 11.041 1.00 91.81 99 GLN A CA 1
ATOM 755 C C . GLN A 1 99 ? -7.627 5.917 10.944 1.00 91.81 99 GLN A C 1
ATOM 757 O O . GLN A 1 99 ? -7.015 5.611 11.968 1.00 91.81 99 GLN A O 1
ATOM 762 N N . VAL A 1 100 ? -7.098 5.851 9.719 1.00 87.88 100 VAL A N 1
ATOM 763 C CA . VAL A 1 100 ? -5.720 5.435 9.418 1.00 87.88 100 VAL A CA 1
ATOM 764 C C . VAL A 1 100 ? -5.056 6.493 8.533 1.00 87.88 100 VAL A C 1
ATOM 766 O O . VAL A 1 100 ? -5.617 6.902 7.517 1.00 87.88 100 VAL A O 1
ATOM 769 N N . GLU A 1 101 ? -3.867 6.947 8.920 1.00 90.44 101 GLU A N 1
ATOM 770 C CA . GLU A 1 101 ? -3.105 8.005 8.244 1.00 90.44 101 GLU A CA 1
ATOM 771 C C . GLU A 1 101 ? -1.826 7.429 7.621 1.00 90.44 101 GLU A C 1
ATOM 773 O O . GLU A 1 101 ? -1.202 6.536 8.192 1.00 90.44 101 GLU A O 1
ATOM 778 N N . PHE A 1 102 ? -1.431 7.948 6.455 1.00 89.12 102 PHE A N 1
ATOM 779 C CA . PHE A 1 102 ? -0.205 7.566 5.747 1.00 89.12 102 PHE A CA 1
ATOM 780 C C . PHE A 1 102 ? 0.542 8.823 5.303 1.00 89.12 102 PHE A C 1
ATOM 782 O O . PHE A 1 102 ? -0.045 9.709 4.683 1.00 89.12 102 PHE A O 1
ATOM 789 N N . ASP A 1 1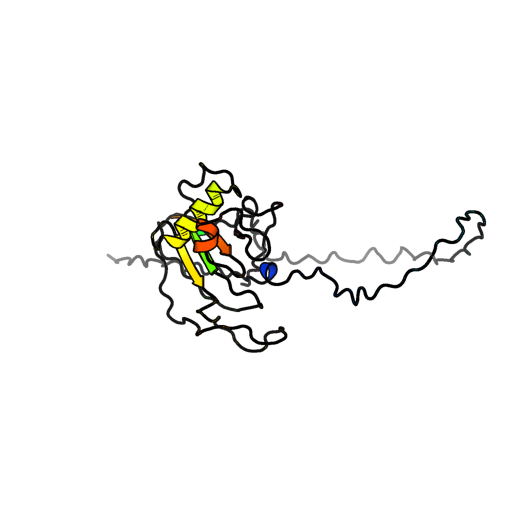03 ? 1.838 8.876 5.602 1.00 88.19 103 ASP A N 1
ATOM 790 C CA . ASP A 1 103 ? 2.727 9.999 5.305 1.00 88.19 103 ASP A CA 1
ATOM 791 C C . ASP A 1 103 ? 3.900 9.475 4.464 1.00 88.19 103 ASP A C 1
ATOM 793 O O . ASP A 1 103 ? 4.685 8.650 4.938 1.00 88.19 103 ASP A O 1
ATOM 797 N N . PHE A 1 104 ? 4.003 9.890 3.198 1.00 90.75 104 PHE A N 1
ATOM 798 C CA . PHE A 1 104 ? 5.086 9.445 2.317 1.00 90.75 104 PHE A CA 1
ATOM 799 C C . PHE A 1 104 ? 6.356 10.225 2.676 1.00 90.75 104 PHE A C 1
ATOM 801 O O . PHE A 1 104 ? 6.533 11.366 2.261 1.00 90.75 104 PHE A O 1
ATOM 808 N N . LEU A 1 105 ? 7.212 9.651 3.526 1.00 89.38 105 LEU A N 1
ATOM 809 C CA . LEU A 1 105 ? 8.347 10.378 4.107 1.00 89.38 105 LEU A CA 1
ATOM 810 C C . LEU A 1 105 ? 9.534 10.527 3.149 1.00 89.38 105 LEU A C 1
ATOM 812 O O . LEU A 1 105 ? 10.054 11.631 3.003 1.00 89.38 105 LEU A O 1
ATOM 816 N N . PHE A 1 106 ? 9.954 9.441 2.500 1.00 87.62 106 PHE A N 1
ATOM 817 C CA . PHE A 1 106 ? 11.132 9.405 1.632 1.00 87.62 106 PHE A CA 1
ATOM 818 C C . PHE A 1 106 ? 10.902 8.487 0.423 1.00 87.62 106 PHE A C 1
ATOM 820 O O . PHE A 1 106 ? 10.353 7.394 0.566 1.00 87.62 106 PHE A O 1
ATOM 827 N N . ASP A 1 107 ? 11.334 8.950 -0.749 1.00 86.75 107 ASP A N 1
ATOM 828 C CA . ASP A 1 107 ? 11.304 8.239 -2.027 1.00 86.75 107 ASP A CA 1
ATOM 829 C C . ASP A 1 107 ? 12.719 7.767 -2.388 1.00 86.75 107 ASP A C 1
ATOM 831 O O . ASP A 1 107 ? 13.504 8.490 -3.006 1.00 86.75 107 ASP A O 1
ATOM 835 N N . GLY A 1 108 ? 13.043 6.552 -1.944 1.00 82.94 108 GLY A N 1
ATOM 836 C CA . GLY A 1 108 ? 14.371 5.958 -2.077 1.00 82.94 108 GLY A CA 1
ATOM 837 C C . GLY A 1 108 ? 14.551 5.074 -3.311 1.00 82.94 108 GLY A C 1
ATOM 838 O O . GLY A 1 108 ? 15.032 3.941 -3.198 1.00 82.94 108 GLY A O 1
ATOM 839 N N . GLY A 1 109 ? 14.065 5.493 -4.488 1.00 81.69 109 GLY A N 1
ATOM 840 C CA . GLY A 1 109 ? 14.333 4.698 -5.682 1.00 81.69 109 GLY A CA 1
ATOM 841 C C . GLY A 1 109 ? 13.731 5.111 -7.022 1.00 81.69 109 GLY A C 1
ATOM 842 O O . GLY A 1 109 ? 12.820 5.917 -7.178 1.00 81.69 109 GLY A O 1
ATOM 843 N N . LYS A 1 110 ? 14.246 4.439 -8.055 1.00 82.12 110 LYS A N 1
ATOM 844 C CA . LYS A 1 110 ? 13.848 4.604 -9.461 1.00 82.12 110 LYS A CA 1
ATOM 845 C C . LYS A 1 110 ? 12.440 4.082 -9.787 1.00 82.12 110 LYS A C 1
ATOM 847 O O . LYS A 1 110 ? 11.909 4.418 -10.847 1.00 82.12 110 LYS A O 1
ATOM 852 N N . TYR A 1 111 ? 11.869 3.218 -8.950 1.00 83.81 111 TYR A N 1
ATOM 853 C CA . TYR A 1 111 ? 10.645 2.479 -9.263 1.00 83.81 111 TYR A CA 1
ATOM 854 C C . TYR A 1 111 ? 9.381 3.231 -8.849 1.00 83.81 111 TYR A C 1
ATOM 856 O O . TYR A 1 111 ? 9.168 3.454 -7.667 1.00 83.81 111 TYR A O 1
ATOM 864 N N . LYS A 1 112 ? 8.508 3.544 -9.817 1.00 90.25 112 LYS A N 1
ATOM 865 C CA . LYS A 1 112 ? 7.306 4.373 -9.605 1.00 90.25 112 LYS A CA 1
ATOM 866 C C . LYS A 1 112 ? 6.033 3.541 -9.468 1.00 90.25 112 LYS A C 1
ATOM 868 O O . LYS A 1 112 ? 5.401 3.202 -10.475 1.00 90.25 112 LYS A O 1
ATOM 873 N N . GLY A 1 113 ? 5.724 3.173 -8.223 1.00 93.56 113 GLY A N 1
ATOM 874 C CA . GLY A 1 113 ? 4.668 2.228 -7.837 1.00 93.56 113 GLY A CA 1
ATOM 875 C C . GLY A 1 113 ? 3.475 2.833 -7.085 1.00 93.56 113 GLY A C 1
ATOM 876 O O . GLY A 1 113 ? 3.326 4.050 -6.979 1.00 93.56 113 GLY A O 1
ATOM 877 N N . GLU A 1 114 ? 2.630 1.949 -6.552 1.00 96.25 114 GLU A N 1
ATOM 878 C CA . GLU A 1 114 ? 1.474 2.280 -5.706 1.00 96.25 114 GLU A CA 1
ATOM 879 C C . GLU A 1 114 ? 1.504 1.463 -4.408 1.00 96.25 114 GLU A C 1
ATOM 881 O O . GLU A 1 114 ? 1.824 0.273 -4.433 1.00 96.25 114 GLU A O 1
ATOM 886 N N . LEU A 1 115 ? 1.137 2.091 -3.286 1.00 95.81 115 LEU A N 1
ATOM 887 C CA . LEU A 1 115 ? 0.901 1.436 -1.993 1.00 95.81 115 LEU A CA 1
ATOM 888 C C . LEU A 1 115 ? -0.599 1.446 -1.694 1.00 95.81 115 LEU A C 1
ATOM 890 O O . LEU A 1 115 ? -1.259 2.477 -1.838 1.00 95.81 115 LEU A O 1
ATOM 894 N N . GLY A 1 116 ? -1.129 0.315 -1.241 1.00 96.81 116 GLY A N 1
ATOM 895 C CA . GLY A 1 116 ? -2.538 0.114 -0.933 1.00 96.81 116 GLY A CA 1
ATOM 896 C C . GLY A 1 116 ? -2.742 -0.597 0.399 1.00 96.81 116 GLY A C 1
ATOM 897 O O . GLY A 1 116 ? -1.880 -1.330 0.882 1.00 96.81 116 GLY A O 1
ATOM 898 N N . VAL A 1 117 ? -3.911 -0.363 0.981 1.00 96.56 117 VAL A N 1
ATOM 899 C CA . VAL A 1 117 ? -4.383 -0.944 2.240 1.00 96.56 117 VAL A CA 1
ATOM 900 C C . VAL A 1 117 ? -5.592 -1.811 1.945 1.00 96.56 117 VAL A C 1
ATOM 902 O O . VAL A 1 117 ? -6.477 -1.380 1.205 1.00 96.56 117 VAL A O 1
ATOM 905 N N . PHE A 1 118 ? -5.670 -2.987 2.564 1.00 97.50 118 PHE A N 1
ATOM 906 C CA . PHE A 1 118 ? -6.846 -3.850 2.486 1.00 97.50 118 PHE A CA 1
ATOM 907 C C . PHE A 1 118 ? -7.182 -4.486 3.837 1.00 97.50 118 PHE A C 1
ATOM 909 O O . PHE A 1 118 ? -6.311 -4.979 4.552 1.00 97.50 118 PHE A O 1
ATOM 916 N N . SER A 1 119 ? -8.470 -4.489 4.180 1.00 96.94 119 SER A N 1
ATOM 917 C CA . SER A 1 119 ? -9.017 -5.224 5.319 1.00 96.94 119 SER A CA 1
ATOM 918 C C . SER A 1 119 ? -8.791 -6.725 5.138 1.00 96.94 119 SER A C 1
ATOM 920 O O . SER A 1 119 ? -8.967 -7.259 4.040 1.00 96.94 119 SER A O 1
ATOM 922 N N . LEU A 1 120 ? -8.462 -7.416 6.228 1.00 95.12 120 LEU A N 1
ATOM 923 C CA . LEU A 1 120 ? -8.303 -8.871 6.274 1.00 95.12 120 LEU A CA 1
ATOM 924 C C . LEU A 1 120 ? -9.601 -9.608 6.632 1.00 95.12 120 LEU A C 1
ATOM 926 O O . LEU A 1 120 ? -9.648 -10.832 6.568 1.00 95.12 120 LEU A O 1
ATOM 930 N N . THR A 1 121 ? -10.671 -8.886 6.969 1.00 95.38 121 THR A N 1
ATOM 931 C CA . THR A 1 121 ? -11.965 -9.466 7.352 1.00 95.38 121 THR A CA 1
ATOM 932 C C . THR A 1 121 ? -12.561 -10.264 6.186 1.00 95.38 121 THR A C 1
ATOM 934 O O . THR A 1 121 ? -12.922 -9.689 5.154 1.00 95.38 121 THR A O 1
ATOM 937 N N . GLY A 1 122 ? -12.657 -11.590 6.315 1.00 92.62 122 GLY A N 1
ATOM 938 C CA . GLY A 1 122 ? -13.102 -12.475 5.237 1.00 92.62 122 GLY A CA 1
ATOM 939 C C . GLY A 1 122 ? -12.019 -12.821 4.206 1.00 92.62 122 GLY A C 1
ATOM 940 O O . GLY A 1 122 ? -12.371 -13.267 3.114 1.00 92.62 122 GLY A O 1
ATOM 941 N N . MET A 1 123 ? -10.732 -12.591 4.497 1.00 93.88 123 MET A N 1
ATOM 942 C CA . MET A 1 123 ? -9.619 -13.088 3.668 1.00 93.88 123 MET A CA 1
ATOM 943 C C . MET A 1 123 ? -9.238 -14.535 4.012 1.00 93.88 123 MET A C 1
ATOM 945 O O . MET A 1 123 ? -8.626 -15.208 3.193 1.00 93.88 123 MET A O 1
ATOM 949 N N . GLU A 1 124 ? -9.655 -15.051 5.173 1.00 89.56 124 GLU A N 1
ATOM 950 C CA . GLU A 1 124 ? -9.348 -16.401 5.675 1.00 89.56 124 GLU A CA 1
ATOM 951 C C . GLU A 1 124 ? -9.951 -17.563 4.856 1.00 89.56 124 GLU A C 1
ATOM 953 O O . GLU A 1 124 ? -9.763 -18.730 5.195 1.00 89.56 124 GLU A O 1
ATOM 958 N N . GLN A 1 125 ? -10.685 -17.247 3.785 1.00 93.06 125 GLN A N 1
ATOM 959 C CA . GLN A 1 125 ? -11.193 -18.202 2.794 1.00 93.06 125 GLN A CA 1
ATOM 960 C C . GLN A 1 125 ? -10.242 -18.412 1.600 1.00 93.06 125 GLN A C 1
ATOM 962 O O . GLN A 1 125 ? -10.477 -19.323 0.807 1.00 93.06 125 GLN A O 1
ATOM 967 N N . PHE A 1 126 ? -9.204 -17.580 1.460 1.00 92.50 126 PHE A N 1
ATOM 968 C CA . PHE A 1 126 ? -8.206 -17.651 0.391 1.00 92.50 126 PHE A CA 1
ATOM 969 C C . PHE A 1 126 ? -6.849 -18.070 0.965 1.00 92.50 126 PHE A C 1
ATOM 971 O O . PHE A 1 126 ? -6.476 -17.645 2.059 1.00 92.50 126 PHE A O 1
ATOM 978 N N . GLU A 1 127 ? -6.086 -18.864 0.215 1.00 88.88 127 GLU A N 1
ATOM 979 C CA . GLU A 1 127 ? -4.712 -19.204 0.598 1.00 88.88 127 GLU A CA 1
ATOM 980 C C . GLU A 1 127 ? -3.810 -17.964 0.413 1.00 88.88 127 GLU A C 1
ATOM 982 O O . GLU A 1 127 ? -3.857 -17.351 -0.662 1.00 88.88 127 GLU A O 1
ATOM 987 N N . PRO A 1 128 ? -2.997 -17.562 1.407 1.00 86.50 128 PRO A N 1
ATOM 988 C CA . PRO A 1 128 ? -2.031 -16.476 1.250 1.00 86.50 128 PRO A CA 1
ATOM 989 C C . PRO A 1 128 ? -1.141 -16.659 0.011 1.00 86.50 128 PRO A C 1
ATOM 991 O O . PRO A 1 128 ? -0.720 -17.768 -0.310 1.00 86.50 128 PRO A O 1
ATOM 994 N N . GLY A 1 129 ? -0.904 -15.575 -0.732 1.00 85.00 129 GLY A N 1
ATOM 995 C CA . GLY A 1 129 ? -0.098 -15.601 -1.962 1.00 85.00 129 GLY A CA 1
ATOM 996 C C . GLY A 1 129 ? -0.757 -16.276 -3.178 1.00 85.00 129 GLY A C 1
ATOM 997 O O . GLY A 1 129 ? -0.159 -16.293 -4.251 1.00 85.00 129 GLY A O 1
ATOM 998 N N . SER A 1 130 ? -1.982 -16.807 -3.061 1.00 92.75 130 SER A N 1
ATOM 999 C CA . SER A 1 130 ? -2.746 -17.298 -4.220 1.00 92.75 130 SER A CA 1
ATOM 1000 C C . SER A 1 130 ? -3.269 -16.159 -5.104 1.00 92.75 130 SER A C 1
ATOM 1002 O O . SER A 1 130 ? -3.505 -15.048 -4.630 1.00 92.75 130 SER A O 1
ATOM 1004 N N . GLU A 1 131 ? -3.520 -16.448 -6.385 1.00 96.62 131 GLU A N 1
ATOM 1005 C CA . GLU A 1 131 ? -4.104 -15.486 -7.334 1.00 96.62 131 GLU A CA 1
ATOM 1006 C C . GLU A 1 131 ? -5.428 -14.882 -6.825 1.00 96.62 131 GLU A C 1
ATOM 1008 O O . GLU A 1 131 ? -5.621 -13.671 -6.928 1.00 96.62 131 GLU A O 1
ATOM 1013 N N . ASP A 1 132 ? -6.296 -15.691 -6.202 1.00 97.44 132 ASP A N 1
ATOM 1014 C CA . ASP A 1 132 ? -7.558 -15.231 -5.602 1.00 97.44 132 ASP A CA 1
ATOM 1015 C C . ASP A 1 132 ? -7.316 -14.245 -4.440 1.00 97.44 132 ASP A C 1
ATOM 1017 O O . ASP A 1 132 ? -7.961 -13.196 -4.362 1.00 97.44 132 ASP A O 1
ATOM 1021 N N . PHE A 1 133 ? -6.355 -14.544 -3.552 1.00 96.75 133 PHE A N 1
ATOM 1022 C CA . PHE A 1 133 ? -5.966 -13.660 -2.445 1.00 96.75 133 PHE A CA 1
ATOM 1023 C C . PHE A 1 133 ? -5.404 -12.331 -2.967 1.00 96.75 133 PHE A C 1
ATOM 1025 O O . PHE A 1 133 ? -5.781 -11.261 -2.487 1.00 96.75 133 PHE A O 1
ATOM 1032 N N . ILE A 1 134 ? -4.520 -12.396 -3.967 1.00 97.81 134 ILE A N 1
ATOM 1033 C CA . ILE A 1 134 ? -3.873 -11.232 -4.582 1.00 97.81 134 ILE A CA 1
ATOM 1034 C C . ILE A 1 134 ? -4.912 -10.347 -5.288 1.00 97.81 134 ILE A C 1
ATOM 1036 O O . ILE A 1 134 ? -4.925 -9.129 -5.083 1.00 97.81 134 ILE A O 1
ATOM 1040 N N . GLN A 1 135 ? -5.820 -10.945 -6.067 1.00 98.38 135 GLN A N 1
ATOM 1041 C CA . GLN A 1 135 ? -6.870 -10.214 -6.775 1.00 98.38 135 GLN A CA 1
ATOM 1042 C C . GLN A 1 135 ? -7.869 -9.563 -5.808 1.00 98.38 135 GLN A C 1
ATOM 1044 O O . GLN A 1 135 ? -8.233 -8.402 -6.007 1.00 98.38 135 GLN A O 1
ATOM 1049 N N . GLU A 1 136 ? -8.293 -10.254 -4.744 1.00 98.50 136 GLU A N 1
ATOM 1050 C CA . GLU A 1 136 ? -9.194 -9.678 -3.737 1.00 98.50 136 GLU A CA 1
ATOM 1051 C C . GLU A 1 136 ? -8.504 -8.568 -2.924 1.00 98.50 136 GLU A C 1
ATOM 1053 O O . GLU A 1 136 ? -9.117 -7.527 -2.681 1.00 98.50 136 GLU A O 1
ATOM 1058 N N . ALA A 1 137 ? -7.223 -8.718 -2.564 1.00 98.19 137 ALA A N 1
ATOM 1059 C CA . ALA A 1 137 ? -6.453 -7.661 -1.902 1.00 98.19 137 ALA A CA 1
ATOM 1060 C C . ALA A 1 137 ? -6.338 -6.397 -2.777 1.00 98.19 137 ALA A C 1
ATOM 1062 O O . ALA A 1 137 ? -6.586 -5.285 -2.301 1.00 98.19 137 ALA A O 1
ATOM 1063 N N . ALA A 1 138 ? -6.049 -6.558 -4.074 1.00 98.56 138 ALA A N 1
ATOM 1064 C CA . ALA A 1 138 ? -6.022 -5.452 -5.030 1.00 9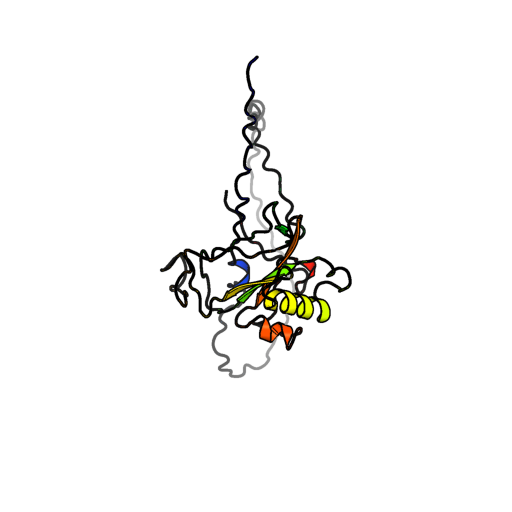8.56 138 ALA A CA 1
ATOM 1065 C C . ALA A 1 138 ? -7.417 -4.821 -5.227 1.00 98.56 138 ALA A C 1
ATOM 1067 O O . ALA A 1 138 ? -7.546 -3.596 -5.191 1.00 98.56 138 ALA A O 1
ATOM 1068 N N . ARG A 1 139 ? -8.487 -5.630 -5.333 1.00 98.62 139 ARG A N 1
ATOM 1069 C CA . ARG A 1 139 ? -9.884 -5.147 -5.396 1.00 98.62 139 ARG A CA 1
ATOM 1070 C C . ARG A 1 139 ? -10.262 -4.326 -4.161 1.00 98.62 139 ARG A C 1
ATOM 1072 O O . ARG A 1 139 ? -10.967 -3.324 -4.284 1.00 98.62 139 ARG A O 1
ATOM 1079 N N . ARG A 1 140 ? -9.828 -4.755 -2.973 1.00 98.44 140 ARG A N 1
ATOM 1080 C CA . ARG A 1 140 ? -10.047 -4.040 -1.708 1.00 98.44 140 ARG A CA 1
ATOM 1081 C C . ARG A 1 140 ? -9.302 -2.711 -1.691 1.00 98.44 140 ARG A C 1
ATOM 1083 O O . ARG A 1 140 ? -9.931 -1.694 -1.443 1.00 98.44 140 ARG A O 1
ATOM 1090 N N . ALA A 1 141 ? -8.018 -2.680 -2.049 1.00 98.25 141 ALA A N 1
ATOM 1091 C CA . ALA A 1 141 ? -7.269 -1.424 -2.159 1.00 98.25 141 ALA A CA 1
ATOM 1092 C C . ALA A 1 141 ? -7.901 -0.441 -3.171 1.00 98.25 141 ALA A C 1
ATOM 1094 O O . ALA A 1 141 ? -7.971 0.760 -2.917 1.00 98.25 141 ALA A O 1
ATOM 1095 N N . LEU A 1 142 ? -8.431 -0.941 -4.290 1.00 98.38 142 LEU A N 1
ATOM 1096 C CA . LEU A 1 142 ? -9.144 -0.137 -5.291 1.00 98.38 142 LEU A CA 1
ATOM 1097 C C . LEU A 1 142 ? -10.547 0.333 -4.859 1.00 98.38 142 LEU A C 1
ATOM 1099 O O . LEU A 1 142 ? -11.128 1.168 -5.552 1.00 98.38 142 LEU A O 1
ATOM 1103 N N . SER A 1 143 ? -11.128 -0.182 -3.766 1.00 97.81 143 SER A N 1
ATOM 1104 C CA . SER A 1 143 ? -12.543 0.071 -3.455 1.00 97.81 143 SER A CA 1
ATOM 1105 C C . SER A 1 143 ? -12.825 1.514 -3.031 1.00 97.81 143 SER A C 1
ATOM 1107 O O . SER A 1 143 ? -13.901 2.037 -3.328 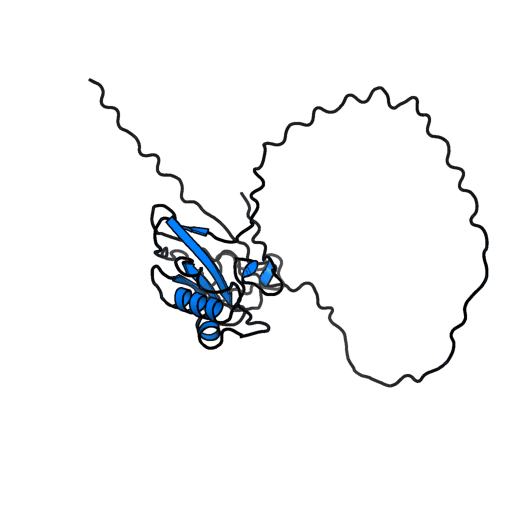1.00 97.81 143 SER A O 1
ATOM 1109 N N . GLY A 1 144 ? -11.883 2.152 -2.329 1.00 95.25 144 GLY A N 1
ATOM 1110 C CA . GLY A 1 144 ? -12.081 3.473 -1.736 1.00 95.25 144 GLY A CA 1
ATOM 1111 C C . GLY A 1 144 ? -13.086 3.467 -0.577 1.00 95.25 144 GLY A C 1
ATOM 1112 O O . GLY A 1 144 ? -13.834 4.433 -0.410 1.00 95.25 144 GLY A O 1
ATOM 1113 N N . THR A 1 145 ? -13.153 2.368 0.180 1.00 96.44 145 THR A N 1
ATOM 1114 C CA . THR A 1 145 ? -14.125 2.137 1.264 1.00 96.44 145 THR A CA 1
ATOM 1115 C C . THR A 1 145 ? -13.453 1.539 2.506 1.00 96.44 145 THR A C 1
ATOM 1117 O O . THR A 1 145 ? -12.246 1.335 2.533 1.00 96.44 145 THR A O 1
ATOM 1120 N N . GLU A 1 146 ? -14.241 1.173 3.526 1.00 96.50 146 GLU A N 1
ATOM 1121 C CA . GLU A 1 146 ? -13.758 0.422 4.699 1.00 96.50 146 GLU A CA 1
ATOM 1122 C C . GLU A 1 146 ? -13.011 -0.885 4.355 1.00 96.50 146 GLU A C 1
ATOM 1124 O O . GLU A 1 146 ? -12.239 -1.374 5.179 1.00 96.50 146 GLU A O 1
ATOM 1129 N N . ASP A 1 147 ? -13.251 -1.451 3.164 1.00 97.19 147 ASP A N 1
ATOM 1130 C CA . ASP A 1 147 ? -12.523 -2.609 2.635 1.00 97.19 147 ASP A CA 1
ATOM 1131 C C . ASP A 1 147 ? -11.051 -2.273 2.332 1.00 97.19 147 ASP A C 1
ATOM 1133 O O . ASP A 1 147 ? -10.205 -3.155 2.461 1.00 97.19 147 ASP A O 1
ATOM 1137 N N . GLY A 1 148 ? -10.735 -1.039 1.923 1.00 97.38 148 GLY A N 1
ATOM 1138 C CA . GLY A 1 148 ? -9.397 -0.642 1.493 1.00 97.38 148 GLY A CA 1
ATOM 1139 C C . GLY A 1 148 ? -9.323 0.634 0.640 1.00 97.38 148 GLY A C 1
ATOM 1140 O O . GLY A 1 148 ? -10.320 1.174 0.153 1.00 97.38 148 GLY A O 1
ATOM 1141 N N . HIS A 1 149 ? -8.095 1.129 0.484 1.00 97.50 149 HIS A N 1
ATOM 1142 C CA . HIS A 1 149 ? -7.756 2.349 -0.255 1.00 97.50 149 HIS A CA 1
ATOM 1143 C C . HIS A 1 149 ? -6.359 2.236 -0.892 1.00 97.50 149 HIS A C 1
ATOM 1145 O O . HIS A 1 149 ? -5.455 1.639 -0.307 1.00 97.50 149 HIS A O 1
ATOM 1151 N N . VAL A 1 150 ? -6.141 2.889 -2.040 1.00 97.19 150 VAL A N 1
ATOM 1152 C CA . VAL A 1 150 ? -4.795 3.244 -2.520 1.00 97.19 150 VAL A CA 1
ATOM 1153 C C . VAL A 1 150 ? -4.324 4.449 -1.706 1.00 97.19 150 VAL A C 1
ATOM 1155 O O . VAL A 1 150 ? -4.993 5.483 -1.685 1.00 97.19 150 VAL A O 1
ATOM 1158 N N . VAL A 1 151 ? -3.201 4.302 -1.002 1.00 94.88 151 VAL A N 1
ATOM 1159 C CA . VAL A 1 151 ? -2.729 5.257 0.014 1.00 94.88 151 VAL A CA 1
ATOM 1160 C C . VAL A 1 151 ? -1.434 5.978 -0.348 1.00 94.88 151 VAL A C 1
ATOM 1162 O O . VAL A 1 151 ? -1.144 6.986 0.286 1.00 94.88 151 VAL A O 1
ATOM 1165 N N . ILE A 1 152 ? -0.685 5.535 -1.365 1.00 94.19 152 ILE A N 1
ATOM 1166 C CA . ILE A 1 152 ? 0.386 6.312 -2.026 1.00 94.19 152 ILE A CA 1
ATOM 1167 C C . ILE A 1 152 ? 0.365 5.985 -3.524 1.00 94.19 152 ILE A C 1
ATOM 1169 O O . ILE A 1 152 ? 0.248 4.817 -3.893 1.00 94.19 152 ILE A O 1
ATOM 1173 N N . SER A 1 153 ? 0.524 6.998 -4.378 1.00 94.50 153 SER A N 1
ATOM 1174 C CA . SER A 1 153 ? 0.768 6.826 -5.817 1.00 94.50 153 SER A CA 1
ATOM 1175 C C . SER A 1 153 ? 1.939 7.708 -6.256 1.00 94.50 153 SER A C 1
ATOM 1177 O O . SER A 1 153 ? 1.754 8.808 -6.776 1.00 94.50 153 SER A O 1
ATOM 1179 N N . ASP A 1 154 ? 3.148 7.179 -6.107 1.00 92.19 154 ASP A N 1
ATOM 1180 C CA . ASP A 1 154 ? 4.446 7.834 -6.344 1.00 92.19 154 ASP A CA 1
ATOM 1181 C C . ASP A 1 154 ? 4.640 8.346 -7.797 1.00 92.19 154 ASP A C 1
ATOM 1183 O O . ASP A 1 154 ? 5.439 9.227 -8.093 1.00 92.19 154 ASP A O 1
ATOM 1187 N N . ARG A 1 155 ? 3.809 7.894 -8.745 1.00 91.12 155 ARG A N 1
ATOM 1188 C CA . ARG A 1 155 ? 3.728 8.488 -10.095 1.00 91.12 155 ARG A CA 1
ATOM 1189 C C . ARG A 1 155 ? 3.176 9.928 -10.117 1.00 91.12 155 ARG A C 1
ATOM 1191 O O . ARG A 1 155 ? 3.352 10.620 -11.121 1.00 91.12 155 ARG A O 1
ATOM 1198 N N . TYR A 1 156 ? 2.479 10.351 -9.061 1.00 91.75 156 TYR A N 1
ATOM 1199 C CA . TYR A 1 156 ? 1.732 11.614 -8.977 1.00 91.75 156 TYR A CA 1
ATOM 1200 C C . TYR A 1 156 ? 1.909 12.362 -7.641 1.00 91.75 156 TYR A C 1
ATOM 1202 O O . TYR A 1 156 ? 1.524 13.528 -7.552 1.00 91.75 156 TYR A O 1
ATOM 1210 N N . GLU A 1 157 ? 2.466 11.712 -6.621 1.00 91.88 157 GLU A N 1
ATOM 1211 C CA . GLU A 1 157 ? 2.607 12.208 -5.253 1.00 91.88 157 GLU A CA 1
ATOM 1212 C C . GLU A 1 157 ? 4.064 12.084 -4.801 1.00 91.88 157 GLU A C 1
ATOM 1214 O O . GLU A 1 157 ? 4.607 10.982 -4.765 1.00 91.88 157 GLU A O 1
ATOM 1219 N N . GLY A 1 158 ? 4.677 13.209 -4.428 1.00 91.00 158 GLY A N 1
ATOM 1220 C CA . GLY A 1 158 ? 6.054 13.238 -3.940 1.00 91.00 158 GLY A CA 1
ATOM 1221 C C . GLY A 1 158 ? 6.151 12.895 -2.454 1.00 91.00 158 GLY A C 1
ATOM 1222 O O . GLY A 1 158 ? 5.212 13.111 -1.685 1.00 91.00 158 GLY A O 1
ATOM 1223 N N . ALA A 1 159 ? 7.313 12.414 -2.031 1.00 91.75 159 ALA A N 1
ATOM 1224 C CA . ALA A 1 159 ? 7.641 12.263 -0.627 1.00 91.75 159 ALA A CA 1
ATOM 1225 C C . ALA A 1 159 ? 8.022 13.604 0.029 1.00 91.75 159 ALA A C 1
ATOM 1227 O O . ALA A 1 159 ? 8.414 14.584 -0.609 1.00 91.75 159 ALA A O 1
ATOM 1228 N N . LYS A 1 160 ? 7.899 13.633 1.355 1.00 91.50 160 LYS A N 1
ATOM 1229 C CA . LYS A 1 160 ? 8.105 14.789 2.237 1.00 91.50 160 LYS A CA 1
ATOM 1230 C C . LYS A 1 160 ? 9.543 15.303 2.245 1.00 91.50 160 LYS A C 1
ATOM 1232 O O . LYS A 1 160 ? 9.768 16.507 2.387 1.00 91.50 160 LYS A O 1
ATOM 1237 N N . PHE A 1 161 ? 10.512 14.397 2.131 1.00 90.00 161 PHE A N 1
ATOM 1238 C CA . PHE A 1 161 ? 11.937 14.707 2.090 1.00 90.00 161 PHE A CA 1
ATOM 1239 C C . PHE A 1 161 ? 12.468 14.613 0.653 1.00 90.00 161 PHE A C 1
ATOM 1241 O O . PHE A 1 161 ? 12.229 13.636 -0.054 1.00 90.00 161 PHE A O 1
ATOM 1248 N N . SER A 1 162 ? 13.196 15.653 0.242 1.00 87.44 162 SER A N 1
ATOM 1249 C CA . SER A 1 162 ? 13.723 15.864 -1.112 1.00 87.44 162 SER A CA 1
ATOM 1250 C C . SER A 1 162 ? 15.199 16.268 -1.075 1.00 87.44 162 SER A C 1
ATOM 1252 O O . SER A 1 162 ? 15.691 16.780 -0.065 1.00 87.44 162 SER A O 1
ATOM 1254 N N . GLY A 1 163 ? 15.897 16.056 -2.190 1.00 83.38 163 GLY A N 1
ATOM 1255 C CA . GLY A 1 163 ? 17.341 16.238 -2.343 1.00 83.38 163 GLY A CA 1
ATOM 1256 C C . GLY A 1 163 ? 18.140 14.930 -2.360 1.00 83.38 163 GLY A C 1
ATOM 1257 O O . GLY A 1 163 ? 17.590 13.838 -2.456 1.00 83.38 163 GLY A O 1
ATOM 1258 N N . ASP A 1 164 ? 19.466 15.058 -2.291 1.00 79.56 164 ASP A N 1
ATOM 1259 C CA . ASP A 1 164 ? 20.374 13.931 -2.049 1.00 79.56 164 ASP A CA 1
ATOM 1260 C C . ASP A 1 164 ? 20.342 13.582 -0.554 1.00 79.56 164 ASP A C 1
ATOM 1262 O O . ASP A 1 164 ? 20.701 14.402 0.297 1.00 79.56 164 ASP A O 1
ATOM 1266 N N . LEU A 1 165 ? 19.872 12.372 -0.255 1.00 80.62 165 LEU A N 1
ATOM 1267 C CA . LEU A 1 165 ? 19.737 11.819 1.093 1.00 80.62 165 LEU A CA 1
ATOM 1268 C C . LEU A 1 165 ? 20.584 10.542 1.270 1.00 80.62 165 LEU A C 1
ATOM 1270 O O . LEU A 1 165 ? 20.308 9.729 2.149 1.00 80.62 165 LEU A O 1
ATOM 1274 N N . GLY A 1 166 ? 21.636 10.381 0.453 1.00 78.31 166 GLY A N 1
ATOM 1275 C CA . GLY A 1 166 ? 22.456 9.165 0.360 1.00 78.31 166 GLY A CA 1
ATOM 1276 C C . GLY A 1 166 ? 22.309 8.417 -0.970 1.00 78.31 166 GLY A C 1
ATOM 1277 O O . GLY A 1 166 ? 22.813 7.304 -1.109 1.00 78.31 166 GLY A O 1
ATOM 1278 N N . GLU A 1 167 ? 21.642 9.025 -1.951 1.00 78.50 167 GLU A N 1
ATOM 1279 C CA . GLU A 1 167 ? 21.290 8.422 -3.237 1.00 78.50 167 GLU A CA 1
ATOM 1280 C C . GLU A 1 167 ? 21.802 9.261 -4.412 1.00 78.50 167 GLU A C 1
ATOM 1282 O O . GLU A 1 167 ? 21.962 10.473 -4.282 1.00 78.50 167 GLU A O 1
ATOM 1287 N N . PRO A 1 168 ? 22.043 8.661 -5.597 1.00 80.50 168 PRO A N 1
ATOM 1288 C CA . PRO A 1 168 ? 22.709 9.345 -6.712 1.00 80.50 168 PRO A CA 1
ATOM 1289 C C . PRO A 1 168 ? 21.959 10.576 -7.254 1.00 80.50 168 PRO A C 1
ATOM 1291 O O . PRO A 1 168 ? 22.515 11.315 -8.070 1.00 80.50 168 PRO A O 1
ATOM 1294 N N . LYS A 1 169 ? 20.696 10.766 -6.856 1.00 85.12 169 LYS A N 1
ATOM 1295 C CA . LYS A 1 169 ? 19.880 11.971 -7.027 1.00 85.12 169 LYS A CA 1
ATOM 1296 C C . LYS A 1 169 ? 18.584 11.829 -6.221 1.00 85.12 169 LYS A C 1
ATOM 1298 O O . LYS A 1 169 ? 18.211 10.727 -5.840 1.00 85.12 169 LYS A O 1
ATOM 1303 N N . ASP A 1 170 ? 17.840 12.924 -6.128 1.00 88.75 170 ASP A N 1
ATOM 1304 C CA . ASP A 1 170 ? 16.416 12.909 -5.791 1.00 88.75 170 ASP A CA 1
ATOM 1305 C C . ASP A 1 170 ? 15.596 12.127 -6.850 1.00 88.75 170 ASP A C 1
ATOM 1307 O O . ASP A 1 170 ? 15.827 12.269 -8.064 1.00 88.75 170 ASP A O 1
ATOM 1311 N N . TRP A 1 171 ? 14.643 11.298 -6.418 1.00 88.56 171 TRP A N 1
ATOM 1312 C CA . TRP A 1 171 ? 13.704 10.562 -7.280 1.00 88.56 171 TRP A CA 1
ATOM 1313 C C . TRP A 1 171 ? 12.275 11.119 -7.277 1.00 88.56 171 TRP A C 1
ATOM 1315 O O . TRP A 1 171 ? 11.494 10.726 -8.156 1.00 88.56 171 TRP A O 1
ATOM 1325 N N . ASN A 1 172 ? 11.970 12.057 -6.370 1.00 88.94 172 ASN A N 1
ATOM 1326 C CA . ASN A 1 172 ? 10.613 12.516 -6.084 1.00 88.94 172 ASN A CA 1
ATOM 1327 C C . ASN A 1 172 ? 9.858 12.937 -7.345 1.00 88.94 172 ASN A C 1
ATOM 1329 O O . ASN A 1 172 ? 10.385 13.637 -8.216 1.00 88.94 172 ASN A O 1
ATOM 1333 N N . THR A 1 173 ? 8.595 12.522 -7.438 1.00 86.69 173 THR A N 1
ATOM 1334 C CA . THR A 1 173 ? 7.731 12.802 -8.587 1.00 86.69 173 THR A CA 1
ATOM 1335 C C . THR A 1 173 ? 6.374 13.322 -8.115 1.00 86.69 173 THR A C 1
ATOM 1337 O O . THR A 1 173 ? 5.639 12.632 -7.425 1.00 86.69 173 THR A O 1
ATOM 1340 N N . GLY A 1 174 ? 6.025 14.549 -8.510 1.00 88.38 174 GLY A N 1
ATOM 1341 C CA . GLY A 1 174 ? 4.831 15.243 -8.018 1.00 88.38 174 GLY A CA 1
ATOM 1342 C C . GLY A 1 174 ? 5.125 16.150 -6.820 1.00 88.38 174 GLY A C 1
ATOM 1343 O O . GLY A 1 174 ? 6.274 16.507 -6.566 1.00 88.38 174 GLY A O 1
ATOM 1344 N N . GLU A 1 175 ? 4.075 16.556 -6.109 1.00 91.69 175 GLU A N 1
ATOM 1345 C CA . GLU A 1 175 ? 4.165 17.375 -4.893 1.00 91.69 175 GLU A CA 1
ATOM 1346 C C . GLU A 1 175 ? 3.815 16.529 -3.662 1.00 91.69 175 GLU A C 1
ATOM 1348 O O . GLU A 1 175 ? 3.028 15.586 -3.755 1.00 91.69 175 GLU A O 1
ATOM 1353 N N . TYR A 1 176 ? 4.392 16.865 -2.508 1.00 92.94 176 TYR A N 1
ATOM 1354 C CA . TYR A 1 176 ? 4.078 16.199 -1.247 1.00 92.94 176 TYR A CA 1
ATOM 1355 C C . TYR A 1 176 ? 2.727 16.660 -0.680 1.00 92.94 176 TYR A C 1
ATOM 1357 O O . TYR A 1 176 ? 2.506 17.852 -0.442 1.00 92.94 176 TYR A O 1
ATOM 1365 N N . TRP A 1 177 ? 1.825 15.709 -0.418 1.00 91.12 177 TRP A N 1
ATOM 1366 C CA . TRP A 1 177 ? 0.487 15.989 0.104 1.00 91.12 177 TRP A CA 1
ATOM 1367 C C . TRP A 1 177 ? 0.505 16.194 1.628 1.00 91.12 177 TRP A C 1
ATOM 1369 O O . TRP A 1 177 ?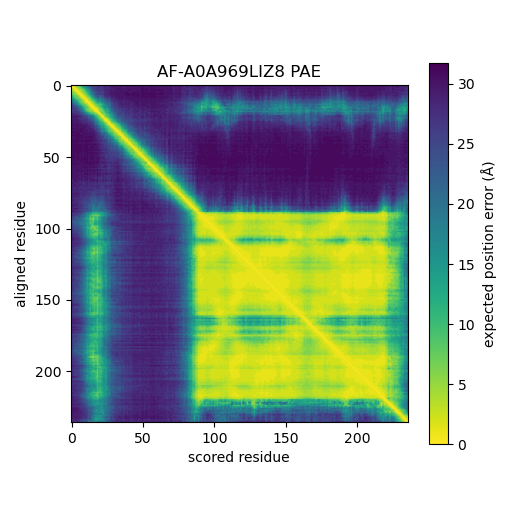 0.158 15.307 2.401 1.00 91.12 177 TRP A O 1
ATOM 1379 N N . GLN A 1 178 ? 0.869 17.403 2.064 1.00 83.56 178 GLN A N 1
ATOM 1380 C CA . GLN A 1 178 ? 1.000 17.747 3.488 1.00 83.56 178 GLN A CA 1
ATOM 1381 C C . GLN A 1 178 ? -0.271 17.508 4.324 1.00 83.56 178 GLN A C 1
ATOM 1383 O O . GLN A 1 178 ? -0.183 16.960 5.419 1.00 83.56 178 GLN A O 1
ATOM 1388 N N . ASP A 1 179 ? -1.439 17.908 3.817 1.00 87.50 179 ASP A N 1
ATOM 1389 C CA . ASP A 1 179 ? -2.736 17.742 4.488 1.00 87.50 179 ASP A CA 1
ATOM 1390 C C . ASP A 1 179 ? -3.513 16.548 3.896 1.00 87.50 179 ASP A C 1
ATOM 1392 O O . ASP A 1 179 ? -4.629 16.696 3.380 1.00 87.50 179 ASP A O 1
ATOM 1396 N N . LYS A 1 180 ? -2.894 15.360 3.889 1.00 87.19 180 LYS A N 1
ATOM 1397 C CA . LYS A 1 180 ? -3.524 14.135 3.375 1.00 87.19 180 LYS A CA 1
ATOM 1398 C C . LYS A 1 180 ? -4.653 13.669 4.306 1.00 87.19 180 LYS A C 1
ATOM 1400 O O . LYS A 1 180 ? -4.427 13.546 5.509 1.00 87.19 180 LYS A O 1
ATOM 1405 N N . PRO A 1 181 ? -5.875 13.415 3.802 1.00 86.12 181 PRO A N 1
ATOM 1406 C CA . PRO A 1 181 ? -6.984 12.989 4.648 1.00 86.12 181 PRO A CA 1
ATOM 1407 C C . PRO A 1 181 ? -6.778 11.558 5.157 1.00 86.12 181 PRO A C 1
ATOM 1409 O O . PRO A 1 181 ? -6.397 10.673 4.393 1.00 86.12 181 PRO A O 1
ATOM 1412 N N . ALA A 1 182 ? -7.108 11.323 6.428 1.00 88.19 182 ALA A N 1
ATOM 1413 C CA . ALA A 1 182 ? -7.156 9.982 6.997 1.00 88.19 182 ALA A CA 1
ATOM 1414 C C . ALA A 1 182 ? -8.195 9.104 6.276 1.00 88.19 182 ALA A C 1
ATOM 1416 O O . ALA A 1 182 ? -9.327 9.529 6.016 1.00 88.19 182 ALA A O 1
ATOM 1417 N N . PHE A 1 183 ? -7.824 7.858 6.003 1.00 90.88 183 PHE A N 1
ATOM 1418 C CA . PHE A 1 183 ? -8.699 6.847 5.417 1.00 90.88 183 PHE A CA 1
ATOM 1419 C C . PHE A 1 183 ? -9.601 6.240 6.496 1.00 90.88 183 PHE A C 1
ATOM 1421 O O . PHE A 1 183 ? -9.211 6.150 7.661 1.00 90.88 183 PHE A O 1
ATOM 1428 N N . THR A 1 184 ? -10.821 5.840 6.123 1.00 93.69 184 THR A N 1
ATOM 1429 C CA . THR A 1 184 ? -11.794 5.267 7.068 1.00 93.69 184 THR A CA 1
ATOM 1430 C C . THR A 1 184 ? -11.840 3.752 6.930 1.00 93.69 184 THR A C 1
ATOM 1432 O O . THR A 1 184 ? -12.140 3.238 5.858 1.00 93.69 184 THR A O 1
ATOM 1435 N N . MET A 1 185 ? -11.596 3.046 8.029 1.00 94.06 185 MET A N 1
ATOM 1436 C CA . MET A 1 185 ? -11.706 1.593 8.153 1.00 94.06 185 MET A CA 1
ATOM 1437 C C . MET A 1 185 ? -12.485 1.229 9.423 1.00 94.06 185 MET A C 1
ATOM 1439 O O . MET A 1 185 ? -12.710 2.064 10.303 1.00 94.06 185 MET A O 1
ATOM 1443 N N . ARG A 1 186 ? -12.909 -0.030 9.549 1.00 94.31 186 ARG A N 1
ATOM 1444 C CA . ARG A 1 186 ? -13.643 -0.492 10.736 1.00 94.31 186 ARG A CA 1
ATOM 1445 C C . ARG A 1 186 ? -12.731 -0.531 11.955 1.00 94.31 186 ARG A C 1
ATOM 1447 O O . ARG A 1 186 ? -11.696 -1.182 11.941 1.00 94.31 186 ARG A O 1
ATOM 1454 N N . SER A 1 187 ? -13.129 0.159 13.020 1.00 94.25 187 SER A N 1
ATOM 1455 C CA . SER A 1 187 ? -12.397 0.159 14.288 1.00 94.25 187 SER A CA 1
ATOM 1456 C C . SER A 1 187 ? -12.300 -1.254 14.875 1.00 94.25 187 SER A C 1
ATOM 1458 O O . SER A 1 187 ? -13.323 -1.905 15.083 1.00 94.25 187 SER A O 1
ATOM 1460 N N . GLY A 1 188 ? -11.078 -1.708 15.161 1.00 89.19 188 GLY A N 1
ATOM 1461 C CA . GLY A 1 188 ? -10.788 -3.050 15.666 1.00 89.19 188 GLY A CA 1
ATOM 1462 C C . GLY A 1 188 ? -10.627 -4.141 14.600 1.00 89.19 188 GLY A C 1
ATOM 1463 O O . GLY A 1 188 ? -10.145 -5.218 14.949 1.00 89.19 188 GLY A O 1
ATOM 1464 N N . ASP A 1 189 ? -10.963 -3.887 13.329 1.00 91.94 189 ASP A N 1
ATOM 1465 C CA . ASP A 1 189 ? -10.620 -4.802 12.231 1.00 91.94 189 ASP A CA 1
ATOM 1466 C C . ASP A 1 189 ? -9.096 -4.807 12.000 1.00 91.94 189 ASP A C 1
ATOM 1468 O O . ASP A 1 189 ? -8.368 -3.888 12.397 1.00 91.94 189 ASP A O 1
ATOM 1472 N N . GLN A 1 190 ? -8.612 -5.848 11.321 1.00 92.81 190 GLN A N 1
ATOM 1473 C CA . GLN A 1 190 ? -7.216 -5.966 10.909 1.00 92.81 190 GLN A CA 1
ATOM 1474 C C . GLN A 1 190 ? -7.035 -5.674 9.417 1.00 92.81 190 GLN A C 1
ATOM 1476 O O . GLN A 1 190 ? -7.932 -5.934 8.612 1.00 92.81 190 GLN A O 1
ATOM 1481 N N . PHE A 1 191 ? -5.868 -5.146 9.044 1.00 94.50 191 PHE A N 1
ATOM 1482 C CA . PHE A 1 191 ? -5.517 -4.822 7.662 1.00 94.50 191 PHE A CA 1
ATOM 1483 C C . PHE A 1 191 ? -4.077 -5.207 7.309 1.00 94.50 191 PHE A C 1
ATOM 1485 O O . PHE A 1 191 ? -3.192 -5.240 8.169 1.00 94.50 191 PHE A O 1
ATOM 1492 N N . GLY A 1 192 ? -3.858 -5.485 6.025 1.00 93.62 192 GLY A N 1
ATOM 1493 C CA . GLY A 1 192 ? -2.545 -5.657 5.411 1.00 93.62 192 GLY A CA 1
ATOM 1494 C C . GLY A 1 192 ? -2.212 -4.503 4.464 1.00 93.62 192 GLY A C 1
ATOM 1495 O O . GLY A 1 192 ? -3.086 -3.719 4.077 1.00 93.62 192 GLY A O 1
ATOM 1496 N N . LEU A 1 193 ? -0.938 -4.415 4.081 1.00 94.88 193 LEU A N 1
ATOM 1497 C CA . LEU A 1 193 ? -0.469 -3.555 2.996 1.00 94.88 193 LEU A CA 1
ATOM 1498 C C . LEU A 1 193 ? -0.139 -4.404 1.768 1.00 94.88 193 LEU A C 1
ATOM 1500 O O . LEU A 1 193 ? 0.371 -5.518 1.901 1.00 94.88 193 LEU A O 1
ATOM 1504 N N . ILE A 1 194 ? -0.397 -3.846 0.589 1.00 95.12 194 ILE A N 1
ATOM 1505 C CA . ILE A 1 194 ? 0.050 -4.344 -0.715 1.00 95.12 194 ILE A CA 1
ATOM 1506 C C . ILE A 1 194 ? 0.795 -3.208 -1.425 1.00 95.12 194 ILE A C 1
ATOM 1508 O O . ILE A 1 194 ? 0.334 -2.068 -1.436 1.00 95.12 194 ILE A O 1
ATOM 1512 N N . PHE A 1 195 ? 1.950 -3.503 -2.011 1.00 94.75 195 PHE A N 1
ATOM 1513 C CA . PHE A 1 195 ? 2.747 -2.583 -2.818 1.00 94.75 195 PHE A CA 1
ATOM 1514 C C . PHE A 1 195 ? 2.956 -3.165 -4.213 1.00 94.75 195 PHE A C 1
ATOM 1516 O O . PHE A 1 195 ? 3.281 -4.342 -4.347 1.00 94.75 195 PHE A O 1
ATOM 1523 N N . VAL A 1 196 ? 2.808 -2.338 -5.248 1.00 95.56 196 VAL A N 1
ATOM 1524 C CA . VAL A 1 196 ? 3.047 -2.731 -6.644 1.00 95.56 196 VAL A CA 1
ATOM 1525 C C . VAL A 1 196 ? 4.209 -1.906 -7.199 1.00 95.56 196 VAL A C 1
ATOM 1527 O O . VAL A 1 196 ? 3.998 -0.758 -7.613 1.00 95.56 196 VAL A O 1
ATOM 1530 N N . PRO A 1 197 ? 5.441 -2.452 -7.238 1.00 90.69 197 PRO A N 1
ATOM 1531 C CA . PRO A 1 197 ? 6.579 -1.765 -7.838 1.00 90.69 197 PRO A CA 1
ATOM 1532 C C . PRO A 1 197 ? 6.279 -1.456 -9.315 1.00 90.69 197 PRO A C 1
ATOM 1534 O O . PRO A 1 197 ? 5.730 -2.291 -10.023 1.00 90.69 197 PRO A O 1
ATOM 1537 N N . ASN A 1 198 ? 6.616 -0.261 -9.811 1.00 92.62 198 ASN A N 1
ATOM 1538 C CA . ASN A 1 198 ? 6.462 0.134 -11.231 1.00 92.62 198 ASN A CA 1
ATOM 1539 C C . ASN A 1 198 ? 5.064 -0.052 -11.877 1.00 92.62 198 ASN A C 1
ATOM 1541 O O . ASN A 1 198 ? 4.953 -0.002 -13.108 1.00 92.62 198 ASN A O 1
ATOM 1545 N N . GLY A 1 199 ? 4.009 -0.300 -11.100 1.00 94.75 199 GLY A N 1
ATOM 1546 C CA . GLY A 1 199 ? 2.695 -0.703 -11.606 1.00 94.75 199 GLY A CA 1
ATOM 1547 C C . GLY A 1 199 ? 1.551 0.120 -11.025 1.00 94.75 199 GLY A C 1
ATOM 1548 O O . GLY A 1 199 ? 1.712 1.308 -10.740 1.00 94.75 199 GLY A O 1
ATOM 1549 N N . SER A 1 200 ? 0.393 -0.513 -10.895 1.00 97.69 200 SER A N 1
ATOM 1550 C CA . SER A 1 200 ? -0.777 0.010 -10.191 1.00 97.69 200 SER A CA 1
ATOM 1551 C C . SER A 1 200 ? -1.592 -1.144 -9.613 1.00 97.69 200 SER A C 1
ATOM 1553 O O . SER A 1 200 ? -1.470 -2.279 -10.084 1.00 97.69 200 SER A O 1
ATOM 1555 N N . MET A 1 201 ? -2.453 -0.867 -8.632 1.00 97.81 201 MET A N 1
ATOM 1556 C CA . MET A 1 201 ? -3.375 -1.881 -8.094 1.00 97.81 201 MET A CA 1
ATOM 1557 C C . MET A 1 201 ? -4.327 -2.412 -9.172 1.00 97.81 201 MET A C 1
ATOM 1559 O O . MET A 1 201 ? -4.674 -3.587 -9.160 1.00 97.81 201 MET A O 1
ATOM 1563 N N . GLU A 1 202 ? -4.690 -1.572 -10.145 1.00 98.38 202 GLU A N 1
ATOM 1564 C CA . GLU A 1 202 ? -5.488 -1.954 -11.318 1.00 98.38 202 GLU A CA 1
ATOM 1565 C C . GLU A 1 202 ? -4.808 -3.073 -12.127 1.00 98.38 202 GLU A C 1
ATOM 1567 O O . GLU A 1 202 ? -5.454 -4.058 -12.463 1.00 98.38 202 GLU A O 1
ATOM 1572 N N . GLN A 1 203 ? -3.487 -2.999 -12.337 1.00 98.12 203 GLN A N 1
ATOM 1573 C CA . GLN A 1 203 ? -2.737 -4.022 -13.083 1.00 98.12 203 GLN A CA 1
ATOM 1574 C C . GLN A 1 203 ? -2.635 -5.363 -12.344 1.00 98.12 203 GLN A C 1
ATOM 1576 O O . GLN A 1 203 ? -2.611 -6.405 -12.992 1.00 98.12 203 GLN A O 1
ATOM 1581 N N . VAL A 1 204 ? -2.590 -5.350 -11.008 1.00 98.12 204 VAL A N 1
ATOM 1582 C CA . VAL A 1 204 ? -2.612 -6.578 -10.190 1.00 98.12 204 VAL A CA 1
ATOM 1583 C C . VAL A 1 204 ? -4.025 -7.156 -10.104 1.00 98.12 204 VAL A C 1
ATOM 1585 O O . VAL A 1 204 ? -4.199 -8.369 -10.138 1.00 98.12 204 VAL A O 1
ATOM 1588 N N . TRP A 1 205 ? -5.050 -6.304 -10.043 1.00 98.12 205 TRP A N 1
ATOM 1589 C CA . TRP A 1 205 ? -6.442 -6.746 -10.058 1.00 98.12 205 TRP A CA 1
ATOM 1590 C C . TRP A 1 205 ? -6.833 -7.385 -11.401 1.00 98.12 205 TRP A C 1
ATOM 1592 O O . TRP A 1 205 ? -7.478 -8.433 -11.409 1.00 98.12 205 TRP A O 1
ATOM 1602 N N . GLU A 1 206 ? -6.401 -6.811 -12.529 1.00 98.38 206 GLU A N 1
ATOM 1603 C CA . GLU A 1 206 ? -6.596 -7.402 -13.862 1.00 98.38 206 GLU A CA 1
ATOM 1604 C C . GLU A 1 206 ? -5.768 -8.681 -14.085 1.00 98.38 206 GLU A C 1
ATOM 1606 O O . GLU A 1 206 ? -6.198 -9.552 -14.842 1.00 98.38 206 GLU A O 1
ATOM 1611 N N . ASN A 1 207 ? -4.594 -8.803 -13.454 1.00 98.06 207 ASN A N 1
ATOM 1612 C CA . ASN A 1 207 ? -3.633 -9.880 -13.702 1.00 98.06 207 ASN A CA 1
ATOM 1613 C C . ASN A 1 207 ? -2.855 -10.247 -12.410 1.00 98.06 207 ASN A C 1
ATOM 1615 O O . ASN A 1 207 ? -1.732 -9.769 -12.221 1.00 98.06 207 ASN A O 1
ATOM 1619 N N . PRO A 1 208 ? -3.404 -11.087 -11.510 1.00 96.75 208 PRO A N 1
ATOM 1620 C CA . PRO A 1 208 ? -2.818 -11.327 -10.186 1.00 96.75 208 PRO A CA 1
ATOM 1621 C C . PRO A 1 208 ? -1.486 -12.095 -10.194 1.00 96.75 208 PRO A C 1
ATOM 1623 O O . PRO A 1 208 ? -0.702 -11.932 -9.264 1.00 96.75 208 PRO A O 1
ATOM 1626 N N . ASP A 1 209 ? -1.170 -12.859 -11.246 1.00 95.19 209 ASP A N 1
ATOM 1627 C CA . ASP A 1 209 ? 0.125 -13.545 -11.417 1.00 95.19 209 ASP A CA 1
ATOM 1628 C C . ASP A 1 209 ? 1.250 -12.629 -11.961 1.00 95.19 209 ASP A C 1
ATOM 1630 O O . ASP A 1 209 ? 2.316 -13.105 -12.361 1.00 95.19 209 ASP A O 1
ATOM 1634 N N . ILE A 1 210 ? 1.035 -11.305 -12.003 1.00 94.38 210 ILE A N 1
ATOM 1635 C CA . ILE A 1 210 ? 1.960 -10.351 -12.629 1.00 94.38 210 ILE A CA 1
ATOM 1636 C C . ILE A 1 210 ? 3.343 -10.367 -11.961 1.00 94.38 210 ILE A C 1
ATOM 1638 O O . ILE A 1 210 ? 3.526 -9.912 -10.840 1.00 94.38 210 ILE A O 1
ATOM 1642 N N . GLY A 1 211 ? 4.346 -10.880 -12.676 1.00 91.12 211 GLY A N 1
ATOM 1643 C CA . GLY A 1 211 ? 5.694 -11.082 -12.142 1.00 91.12 211 GLY A CA 1
ATOM 1644 C C . GLY A 1 211 ? 6.707 -9.960 -12.418 1.00 91.12 211 GLY A C 1
ATOM 1645 O O . GLY A 1 211 ? 6.405 -8.876 -12.926 1.00 91.12 211 GLY A O 1
ATOM 1646 N N . GLY A 1 212 ? 7.974 -10.261 -12.117 1.00 90.56 212 GLY A N 1
ATOM 1647 C CA . GLY A 1 212 ? 9.117 -9.385 -12.389 1.00 90.56 212 GLY A CA 1
ATOM 1648 C C . GLY A 1 212 ? 9.086 -8.097 -11.564 1.00 90.56 212 GLY A C 1
ATOM 1649 O O . GLY A 1 212 ? 8.665 -8.094 -10.411 1.00 90.56 212 GLY A O 1
ATOM 1650 N N . SER A 1 213 ? 9.492 -6.970 -12.156 1.00 89.12 213 SER A N 1
ATOM 1651 C CA . SER A 1 213 ? 9.536 -5.663 -11.477 1.00 89.12 213 SER A CA 1
ATOM 1652 C C . SER A 1 213 ? 8.155 -5.031 -11.220 1.00 89.12 213 SER A C 1
ATOM 1654 O O . SER A 1 213 ? 8.083 -3.811 -11.077 1.00 89.12 213 SER A O 1
ATOM 1656 N N . LYS A 1 214 ? 7.086 -5.840 -11.230 1.00 92.94 214 LYS A N 1
ATOM 1657 C CA . LYS A 1 214 ? 5.695 -5.503 -10.894 1.00 92.94 214 LYS A CA 1
ATOM 1658 C C . LYS A 1 214 ? 5.029 -6.503 -9.940 1.00 92.94 214 LYS A C 1
ATOM 1660 O O . LYS A 1 214 ? 3.851 -6.328 -9.642 1.00 92.94 214 LYS A O 1
ATOM 1665 N N . ALA A 1 215 ? 5.765 -7.511 -9.462 1.00 93.25 215 ALA A N 1
ATOM 1666 C CA . ALA A 1 215 ? 5.250 -8.479 -8.500 1.00 93.25 215 ALA A CA 1
ATOM 1667 C C . ALA A 1 215 ? 4.664 -7.766 -7.267 1.00 93.25 215 ALA A C 1
ATOM 1669 O O . ALA A 1 215 ? 5.365 -6.928 -6.690 1.00 93.25 215 ALA A O 1
ATOM 1670 N N . PRO A 1 216 ? 3.405 -8.045 -6.877 1.00 94.06 216 PRO A N 1
ATOM 1671 C CA . PRO A 1 216 ? 2.819 -7.456 -5.684 1.00 94.06 216 PRO A CA 1
ATOM 1672 C C . PRO A 1 216 ? 3.557 -7.959 -4.442 1.00 94.06 216 PRO A C 1
ATOM 1674 O O . PRO A 1 216 ? 3.769 -9.159 -4.280 1.00 94.06 216 PRO A O 1
ATOM 1677 N N . LEU A 1 217 ? 3.944 -7.030 -3.571 1.00 91.88 217 LEU A N 1
ATOM 1678 C CA . LEU A 1 217 ? 4.633 -7.310 -2.314 1.00 91.88 217 LEU A CA 1
ATOM 1679 C C . LEU A 1 217 ? 3.722 -6.933 -1.147 1.00 91.88 217 LEU A C 1
ATOM 1681 O O . LEU A 1 217 ? 3.190 -5.823 -1.092 1.00 91.88 217 LEU A O 1
ATOM 1685 N N . PHE A 1 218 ? 3.554 -7.849 -0.207 1.00 90.62 218 PHE A N 1
ATOM 1686 C CA . PHE A 1 218 ? 2.682 -7.718 0.950 1.00 90.62 218 PHE A CA 1
ATOM 1687 C C . PHE A 1 218 ? 3.478 -7.454 2.226 1.00 90.62 218 PHE A C 1
ATOM 1689 O O . PHE A 1 218 ? 4.625 -7.882 2.374 1.00 90.62 218 PHE A O 1
ATOM 1696 N N . SER A 1 219 ? 2.838 -6.792 3.195 1.00 86.62 219 SER A N 1
ATOM 1697 C CA . SER A 1 219 ? 3.389 -6.692 4.553 1.00 86.62 219 SER A CA 1
ATOM 1698 C C . SER A 1 219 ? 3.442 -8.052 5.262 1.00 86.62 219 SER A C 1
ATOM 1700 O O . SER A 1 219 ? 4.330 -8.277 6.080 1.00 86.62 219 SER A O 1
ATOM 1702 N N . MET A 1 220 ? 2.522 -8.962 4.929 1.00 82.38 220 MET A N 1
ATOM 1703 C CA . MET A 1 220 ? 2.497 -10.347 5.409 1.00 82.38 220 MET A CA 1
ATOM 1704 C C . MET A 1 220 ? 3.474 -11.203 4.597 1.00 82.38 220 MET A C 1
ATOM 1706 O O . MET A 1 220 ? 3.253 -11.412 3.406 1.00 82.38 220 MET A O 1
ATOM 1710 N N . SER A 1 221 ? 4.514 -11.743 5.235 1.00 70.94 221 SER A N 1
ATOM 1711 C CA . SER A 1 221 ? 5.521 -12.580 4.561 1.00 70.94 221 SER A CA 1
ATOM 1712 C C . SER A 1 221 ? 4.936 -13.836 3.919 1.00 70.94 221 SER A C 1
ATOM 1714 O O . SER A 1 221 ? 5.337 -14.182 2.817 1.00 70.94 221 SER A O 1
ATOM 1716 N N . THR A 1 222 ? 3.934 -14.461 4.541 1.00 67.69 222 THR A N 1
ATOM 1717 C CA . THR A 1 222 ? 3.249 -15.651 4.002 1.00 67.69 222 THR A CA 1
ATOM 1718 C C . THR A 1 222 ? 2.411 -15.382 2.749 1.00 67.69 222 THR A C 1
ATOM 1720 O O . THR A 1 222 ? 1.916 -16.321 2.138 1.00 67.69 222 THR A O 1
ATOM 1723 N N . ALA A 1 223 ? 2.226 -14.117 2.357 1.00 56.44 223 ALA A N 1
ATOM 1724 C CA . ALA A 1 223 ? 1.617 -13.744 1.080 1.00 56.44 223 ALA A CA 1
ATOM 1725 C C . ALA A 1 223 ? 2.656 -13.369 0.002 1.00 56.44 223 ALA A C 1
ATOM 1727 O O . ALA A 1 223 ? 2.270 -13.062 -1.124 1.00 56.44 223 ALA A O 1
ATOM 1728 N N . ASN A 1 224 ? 3.954 -13.399 0.330 1.00 61.00 224 ASN A N 1
ATOM 1729 C CA . ASN A 1 224 ? 5.053 -13.119 -0.593 1.00 61.00 224 ASN A CA 1
ATOM 1730 C C . ASN A 1 224 ? 5.659 -14.420 -1.149 1.00 61.00 224 ASN A C 1
ATOM 1732 O O . ASN A 1 224 ? 5.675 -15.438 -0.454 1.00 61.00 224 ASN A O 1
ATOM 1736 N N . PRO A 1 225 ? 6.235 -14.394 -2.366 1.00 60.91 225 PRO A N 1
ATOM 1737 C CA . PRO A 1 225 ? 7.086 -15.476 -2.849 1.00 60.91 225 PRO A CA 1
ATOM 1738 C C . PRO A 1 225 ? 8.211 -15.812 -1.855 1.00 60.91 225 PRO A C 1
ATOM 1740 O O . PRO A 1 225 ? 8.805 -14.915 -1.253 1.00 60.91 225 PRO A O 1
ATOM 1743 N N . ASP A 1 226 ? 8.493 -17.108 -1.703 1.00 58.47 226 ASP A N 1
ATOM 1744 C CA . ASP A 1 226 ? 9.531 -17.676 -0.828 1.00 58.47 226 ASP A CA 1
ATOM 1745 C C . ASP A 1 226 ? 9.492 -17.194 0.648 1.00 58.47 226 ASP A C 1
ATOM 1747 O O . ASP A 1 226 ? 10.528 -17.138 1.311 1.00 58.47 226 ASP A O 1
ATOM 1751 N N . ASP A 1 227 ? 8.305 -16.843 1.171 1.00 52.97 227 ASP A N 1
ATOM 1752 C CA . ASP A 1 227 ? 8.077 -16.328 2.538 1.00 52.97 227 ASP A CA 1
ATOM 1753 C C . ASP A 1 227 ? 8.907 -15.066 2.896 1.00 52.97 227 ASP A C 1
ATOM 1755 O O . ASP A 1 227 ? 9.164 -14.778 4.072 1.00 52.97 227 ASP A O 1
ATOM 1759 N N . PHE A 1 228 ? 9.350 -14.274 1.908 1.00 48.78 228 PHE A N 1
ATOM 1760 C CA . PHE A 1 228 ? 10.226 -13.125 2.173 1.00 48.78 228 PHE A CA 1
ATOM 1761 C C . PHE A 1 228 ? 9.554 -12.039 3.034 1.00 48.78 228 PHE A C 1
ATOM 1763 O O . PHE A 1 228 ? 8.511 -11.474 2.696 1.00 48.78 228 PHE A O 1
ATOM 1770 N N . PHE A 1 229 ? 10.210 -11.685 4.144 1.00 45.84 229 PHE A N 1
ATOM 1771 C CA . PHE A 1 229 ? 9.786 -10.616 5.048 1.00 45.84 229 PHE A CA 1
ATOM 1772 C C . PHE A 1 229 ? 10.508 -9.296 4.727 1.00 45.84 229 PHE A C 1
ATOM 1774 O O . PHE A 1 229 ? 11.705 -9.141 4.979 1.00 45.84 229 PHE A O 1
ATOM 1781 N N . HIS A 1 230 ? 9.780 -8.313 4.195 1.00 51.31 230 HIS A N 1
ATOM 1782 C CA . HIS A 1 230 ? 10.333 -7.002 3.845 1.00 51.31 230 HIS A CA 1
ATOM 1783 C C . HIS A 1 230 ? 10.361 -6.057 5.065 1.00 51.31 230 HIS A C 1
ATOM 1785 O O . HIS 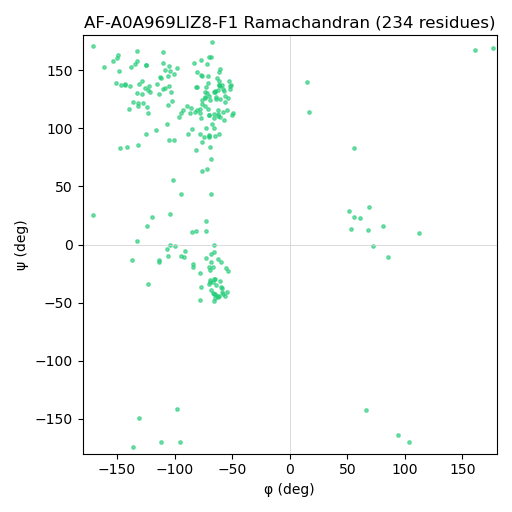A 1 230 ? 9.355 -5.461 5.447 1.00 51.31 230 HIS A O 1
ATOM 1791 N N . MET A 1 231 ? 11.532 -5.929 5.702 1.00 43.38 231 MET A N 1
ATOM 1792 C CA . MET A 1 231 ? 11.704 -5.244 6.995 1.00 43.38 231 MET A CA 1
ATOM 1793 C C . MET A 1 231 ? 11.606 -3.706 6.951 1.00 43.38 231 MET A C 1
ATOM 1795 O O . MET A 1 231 ? 12.603 -3.018 6.730 1.00 43.38 231 MET A O 1
ATOM 1799 N N . GLY A 1 232 ? 10.458 -3.143 7.329 1.00 40.38 232 GLY A N 1
ATOM 1800 C CA . GLY A 1 232 ? 10.390 -1.737 7.743 1.00 40.38 232 GLY A CA 1
ATOM 1801 C C . GLY A 1 232 ? 11.076 -1.517 9.100 1.00 40.38 232 GLY A C 1
ATOM 1802 O O . GLY A 1 232 ? 10.569 -1.965 10.128 1.00 40.38 232 GLY A O 1
ATOM 1803 N N . ARG A 1 233 ? 12.217 -0.814 9.137 1.00 31.55 233 ARG A N 1
ATOM 1804 C CA . ARG A 1 233 ? 12.900 -0.465 10.398 1.00 31.55 233 ARG A CA 1
ATOM 1805 C C . ARG A 1 233 ? 12.209 0.714 11.090 1.00 31.55 233 ARG A C 1
ATOM 1807 O O . ARG A 1 233 ? 12.301 1.847 10.630 1.00 31.55 233 ARG A O 1
ATOM 1814 N N . LEU A 1 234 ? 11.605 0.458 12.247 1.00 27.02 234 LEU A N 1
ATOM 1815 C CA . LEU A 1 234 ? 11.124 1.504 13.152 1.00 27.02 234 LEU A CA 1
ATOM 1816 C C . LEU A 1 234 ? 12.291 2.235 13.842 1.00 27.02 234 LEU A C 1
ATOM 1818 O O . LEU A 1 234 ? 13.306 1.632 14.203 1.00 27.02 234 LEU A O 1
ATOM 1822 N N . LEU A 1 235 ? 12.109 3.537 14.064 1.00 23.38 235 LEU A N 1
ATOM 1823 C CA . LEU A 1 235 ? 12.901 4.365 14.976 1.00 23.38 235 LEU A CA 1
ATOM 1824 C C . LEU A 1 235 ? 11.938 4.996 15.993 1.00 23.38 235 LEU A C 1
ATOM 1826 O O . LEU A 1 235 ? 10.898 5.522 15.596 1.00 23.38 235 LEU A O 1
ATOM 1830 N N . MET A 1 236 ? 12.298 4.932 17.277 1.00 27.14 236 MET A N 1
ATOM 1831 C CA . MET A 1 236 ? 11.628 5.596 18.406 1.00 27.14 236 MET A CA 1
ATOM 1832 C C . MET A 1 236 ? 12.611 6.537 19.105 1.00 27.14 236 MET A C 1
ATOM 1834 O O . MET A 1 236 ? 13.816 6.194 19.109 1.00 27.14 236 MET A O 1
#

Radius of gyration: 27.89 Å; Cα contacts (8 Å, |Δi|>4): 338; chains: 1; bounding box: 78×53×77 Å

Solvent-accessible surface area (backbone atoms only — not comparable to full-atom values): 15098 Å² total; per-residue (Å²): 135,88,83,83,77,80,75,78,81,75,77,76,83,87,83,79,69,76,43,70,58,72,82,55,58,83,90,80,72,82,91,78,80,78,93,77,80,76,90,80,83,93,74,89,82,93,85,79,88,87,87,86,83,81,82,82,87,79,90,74,80,81,77,78,77,91,78,68,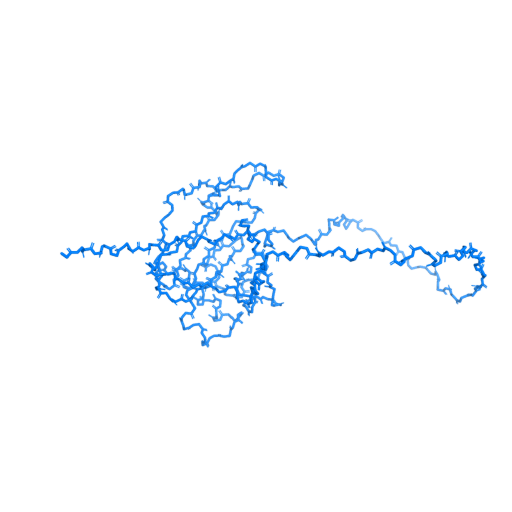88,83,70,77,80,77,79,73,74,78,69,78,83,72,78,81,78,76,87,81,52,48,66,44,69,38,45,95,80,16,57,48,77,78,79,60,53,68,52,75,45,92,64,47,20,26,35,25,32,19,49,46,83,84,45,86,85,44,59,67,59,33,53,68,36,43,23,50,44,25,49,21,10,70,61,71,41,55,48,12,30,68,70,44,46,40,75,61,35,14,30,70,54,82,54,73,84,90,49,103,56,60,53,68,31,66,56,52,68,84,87,60,78,63,44,61,38,54,53,69,43,44,33,38,42,43,33,18,40,56,47,39,52,66,57,35,42,78,37,46,82,44,59,75,79,37,36,66,43,38,46,27,21,70,37,25,78,93,54,48,71,75,67,48,68,73,84,134

Mean predicted aligned error: 17.16 Å

Foldseek 3Di:
DDDDDPDPPDDPPPDDDFDQVLLADPPDDDPDDDPVDDDDDDDDDDDDDDDDDDDDDDDDDDDDPVPPPPDDPDPPPPDPDPPPPPLQFLKDWAAPVQWAADAQAADAHDWFKWKKKAFCVPLVVDQAQDLVSQLLRLVQCPPLALGMHTHDGQQAAFHPDAFCPPDPTTNGHHYHPPPDGTRGHDHGTMMKMKMFTNDYSVVCNVPVVDDDRGHIDICGLSNDPPSDHRDTDDDD

Secondary structure (DSSP, 8-state):
---------PPPP-------GGGT------------------------------PPP--PPPP-GGG-TT------------------S--EE--TT-EE-----B--SS---EEEEEE-TT-TTS-TTSHHHHHHHHHHHTT-BTTEEEEEETTTB--SB-S-SSSSS----SB--TTPPPEE--TT-EEEEEEETTS-HHHHHH-TT--GGG--EESSGGGSGGG---------

Sequence (236 aa):
MPFFKRQRQANPPQLQSFILEPILTPSGLVDGPDDGAPDLDLAADIVLPEDSELLPDLDIPEADEALLEDIEPLTYFAEPAVEQIEYTSGVFTVGETGQVEFDFLFDGGKYKGELGVFSLTGMEQFEPGSEDFIQEAARRALSGTEDGHVVISDRYEGAKFSGDLGEPKDWNTGEYWQDKPAFTMRSGDQFGLIFVPNGSMEQVWENPDIGGSKAPLFSMSTANPDDFFHMGRLLM

pLDDT: mean 70.72, std 24.43, range [23.38, 98.62]